Protein AF-A0A7C6WFV8-F1 (afdb_monomer_lite)

Sequence (344 aa):
NTKTKFILVLVLLFGLVFVGCAAMDSYPKENLIDIIDSLPNEITLADEMKILAARDQYDQLSEEEKARVHNIDKLIALEKQLNDLKAIDGVIMKIKALPENIVLAHKSLVVGAREAYNELSEEHKKLITNIDKLINAEKKISELEKIKKDQTAAKKVQNLIINLPAIDEVTLDDATNIENVRSEYNSLTAEQKEYVTNLKVLEEVEVKLASLKAAAKEAEDKDKAKQVENMIDSLPSKITLEDKESVMLTKSHYDNLTETQKKYVSNYDVLLNAIASIEMLEMAQAVIDLIDDLPEKVTLDAEDDIKEAREAYEELSEEIKKLVKNYNDLVKKEEELAKIKGQN

Radius of gyration: 57.95 Å; chains: 1; bounding box: 117×38×161 Å

Structure (mmCIF, N/CA/C/O backbone):
data_AF-A0A7C6WFV8-F1
#
_entry.id   AF-A0A7C6WFV8-F1
#
loop_
_atom_site.group_PDB
_atom_site.id
_atom_site.type_symbol
_atom_site.label_atom_id
_atom_site.label_alt_id
_atom_site.label_comp_id
_atom_site.label_asym_id
_atom_site.label_entity_id
_atom_site.label_seq_id
_atom_site.pdbx_PDB_ins_code
_atom_site.Cartn_x
_atom_site.Cartn_y
_atom_site.Cartn_z
_atom_site.occupancy
_atom_site.B_iso_or_equiv
_atom_site.auth_seq_id
_atom_site.auth_comp_id
_atom_site.auth_asym_id
_atom_site.auth_atom_id
_atom_site.pdbx_PDB_model_num
ATOM 1 N N . ASN A 1 1 ? 67.505 13.731 -28.235 1.00 34.41 1 ASN A N 1
ATOM 2 C CA . ASN A 1 1 ? 67.111 12.363 -28.632 1.00 34.41 1 ASN A CA 1
ATOM 3 C C . ASN A 1 1 ? 65.628 12.350 -28.957 1.00 34.41 1 ASN A C 1
ATOM 5 O O . ASN A 1 1 ? 64.821 12.003 -28.115 1.00 34.41 1 ASN A O 1
ATOM 9 N N . THR A 1 2 ? 65.212 13.026 -30.027 1.00 34.25 2 THR A N 1
ATOM 10 C CA . THR A 1 2 ? 65.116 12.480 -31.398 1.00 34.25 2 THR A CA 1
ATOM 11 C C . THR A 1 2 ? 64.187 11.269 -31.446 1.00 34.25 2 THR A C 1
ATOM 13 O O . THR A 1 2 ? 64.600 10.180 -31.060 1.00 34.25 2 THR A O 1
ATOM 16 N N . LYS A 1 3 ? 62.963 11.457 -31.954 1.00 29.95 3 LYS A N 1
ATOM 17 C CA . LYS A 1 3 ? 62.463 10.781 -33.167 1.00 29.95 3 LYS A CA 1
ATOM 18 C C . LYS A 1 3 ? 60.970 11.065 -33.383 1.00 29.95 3 LYS A C 1
ATOM 20 O O . LYS A 1 3 ? 60.099 10.565 -32.681 1.00 29.95 3 LYS A O 1
ATOM 25 N N . THR A 1 4 ? 60.743 11.896 -34.393 1.00 37.56 4 THR A N 1
ATOM 26 C CA . THR A 1 4 ? 59.627 11.941 -35.341 1.00 37.56 4 THR A CA 1
ATOM 27 C C . THR A 1 4 ? 58.806 10.647 -35.379 1.00 37.56 4 THR A C 1
ATOM 29 O O . THR A 1 4 ? 59.333 9.595 -35.743 1.00 37.56 4 THR A O 1
ATOM 32 N N . LYS A 1 5 ? 57.515 10.716 -35.034 1.00 32.31 5 LYS A N 1
ATOM 33 C CA . LYS A 1 5 ? 56.564 9.629 -35.296 1.00 32.31 5 LYS A CA 1
ATOM 34 C C . LYS A 1 5 ? 55.938 9.846 -36.671 1.00 32.31 5 LYS A C 1
ATOM 36 O O . LYS A 1 5 ? 55.124 10.742 -36.858 1.00 32.31 5 LYS A O 1
ATOM 41 N N . PHE A 1 6 ? 56.395 9.026 -37.611 1.00 30.08 6 PHE A N 1
ATOM 42 C CA . PHE A 1 6 ? 55.785 8.780 -38.911 1.00 30.08 6 PHE A CA 1
ATOM 43 C C . PHE A 1 6 ? 54.324 8.347 -38.738 1.00 30.08 6 PHE A C 1
ATOM 45 O O . PHE A 1 6 ? 54.020 7.478 -37.919 1.00 30.08 6 PHE A O 1
ATOM 52 N N . ILE A 1 7 ? 53.444 8.948 -39.534 1.00 31.34 7 ILE A N 1
ATOM 53 C CA . ILE A 1 7 ? 52.072 8.493 -39.751 1.00 31.34 7 ILE A CA 1
ATOM 54 C C . ILE A 1 7 ? 52.164 7.187 -40.546 1.00 31.34 7 ILE A C 1
ATOM 56 O O . ILE A 1 7 ? 52.624 7.169 -41.685 1.00 31.34 7 ILE A O 1
ATOM 60 N N . LEU A 1 8 ? 51.796 6.085 -39.896 1.00 27.00 8 LEU A N 1
ATOM 61 C CA . LEU A 1 8 ? 51.723 4.754 -40.482 1.00 27.00 8 LEU A CA 1
ATOM 62 C C . LEU A 1 8 ? 50.372 4.647 -41.206 1.00 27.00 8 LEU A C 1
ATOM 64 O O . LEU A 1 8 ? 49.336 4.500 -40.560 1.00 27.00 8 LEU A O 1
ATOM 68 N N . VAL A 1 9 ? 50.372 4.774 -42.533 1.00 31.70 9 VAL A N 1
ATOM 69 C CA . VAL A 1 9 ? 49.200 4.453 -43.357 1.00 31.70 9 VAL A CA 1
ATOM 70 C C . VAL A 1 9 ? 49.024 2.936 -43.338 1.00 31.70 9 VAL A C 1
ATOM 72 O O . VAL A 1 9 ? 49.926 2.177 -43.694 1.00 31.70 9 VAL A O 1
ATOM 75 N N . LEU A 1 10 ? 47.869 2.508 -42.839 1.00 28.42 10 LEU A N 1
ATOM 76 C CA . LEU A 1 10 ? 47.468 1.120 -42.675 1.00 28.42 10 LEU A CA 1
ATOM 77 C C . LEU A 1 10 ? 47.178 0.507 -44.055 1.00 28.42 10 LEU A C 1
ATOM 79 O O . LEU A 1 10 ? 46.125 0.738 -44.640 1.00 28.42 10 LEU A O 1
ATOM 83 N N . VAL A 1 11 ? 48.131 -0.271 -44.570 1.00 32.34 11 VAL A N 1
ATOM 84 C CA . VAL A 1 11 ? 47.957 -1.133 -45.746 1.00 32.34 11 VAL A CA 1
ATOM 85 C C . VAL A 1 11 ? 47.006 -2.271 -45.367 1.00 32.34 11 VAL A C 1
ATOM 87 O O . VAL A 1 11 ? 47.393 -3.215 -44.678 1.00 32.34 11 VAL A O 1
ATOM 90 N N . LEU A 1 12 ? 45.750 -2.180 -45.802 1.00 29.67 12 LEU A N 1
ATOM 91 C CA . LEU A 1 12 ? 44.803 -3.292 -45.762 1.00 29.67 12 LEU A CA 1
ATOM 92 C C . L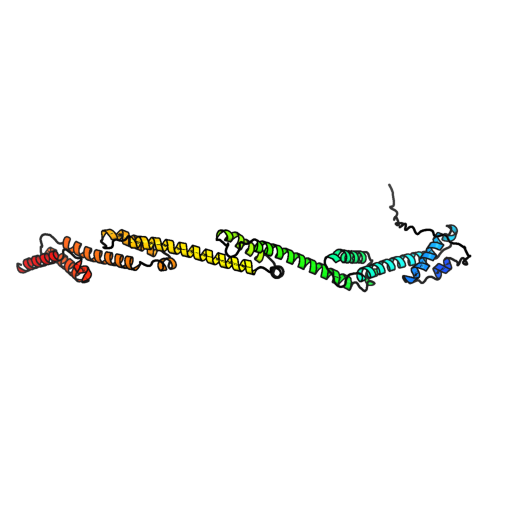EU A 1 12 ? 45.068 -4.204 -46.965 1.00 29.67 12 LEU A C 1
ATOM 94 O O . LEU A 1 12 ? 44.594 -3.972 -48.073 1.00 29.67 12 LEU A O 1
ATOM 98 N N . LEU A 1 13 ? 45.852 -5.253 -46.714 1.00 33.38 13 LEU A N 1
ATOM 99 C CA . LEU A 1 13 ? 45.950 -6.441 -47.557 1.00 33.38 13 LEU A CA 1
ATOM 100 C C . LEU A 1 13 ? 44.568 -7.106 -47.655 1.00 33.38 13 LEU A C 1
ATOM 102 O O . LEU A 1 13 ? 44.134 -7.773 -46.717 1.00 33.38 13 LEU A O 1
ATOM 106 N N . PHE A 1 14 ? 43.909 -6.979 -48.803 1.00 33.25 14 PHE A N 1
ATOM 107 C CA . PHE A 1 14 ? 42.884 -7.927 -49.229 1.00 33.25 14 PHE A CA 1
ATOM 108 C C . PHE A 1 14 ? 43.436 -8.723 -50.408 1.00 33.25 14 PHE A C 1
ATOM 110 O O . PHE A 1 14 ? 43.615 -8.208 -51.508 1.00 33.25 14 PHE A O 1
ATOM 117 N N . GLY A 1 15 ? 43.760 -9.989 -50.139 1.00 36.81 15 GLY A N 1
ATOM 118 C CA . GLY A 1 15 ? 44.157 -10.944 -51.160 1.00 36.81 15 GLY A CA 1
ATOM 119 C C . GLY A 1 15 ? 42.994 -11.195 -52.111 1.00 36.81 15 GLY A C 1
ATOM 120 O O . GLY A 1 15 ? 41.957 -11.718 -51.704 1.00 36.81 15 GLY A O 1
ATOM 121 N N . LEU A 1 16 ? 43.188 -10.841 -53.377 1.00 35.97 16 LEU A N 1
ATOM 122 C CA . LEU A 1 16 ? 42.334 -11.261 -54.475 1.00 35.97 16 LEU A CA 1
ATOM 123 C C . LEU A 1 16 ? 43.121 -12.232 -55.349 1.00 35.97 16 LEU A C 1
ATOM 125 O O . LEU A 1 16 ? 44.258 -11.994 -55.753 1.00 35.97 16 LEU A O 1
ATOM 129 N N . VAL A 1 17 ? 42.496 -13.388 -55.520 1.00 31.25 17 VAL A N 1
ATOM 130 C CA . VAL A 1 17 ? 42.989 -14.590 -56.173 1.00 31.25 17 VAL A CA 1
ATOM 131 C C . VAL A 1 17 ? 43.431 -14.274 -57.600 1.00 31.25 17 VAL A C 1
ATOM 133 O O . VAL A 1 17 ? 42.648 -13.802 -58.419 1.00 31.25 17 VAL A O 1
ATOM 136 N N . PHE A 1 18 ? 44.693 -14.589 -57.888 1.00 35.62 18 PHE A N 1
ATOM 137 C CA . PHE A 1 18 ? 45.247 -14.659 -59.233 1.00 35.62 18 PHE A CA 1
ATOM 138 C C . PHE A 1 18 ? 44.442 -15.675 -60.058 1.00 35.62 18 PHE A C 1
ATOM 140 O O . PHE A 1 18 ? 44.562 -16.883 -59.855 1.00 35.62 18 PHE A O 1
ATOM 147 N N . VAL A 1 19 ? 43.650 -15.195 -61.015 1.00 35.47 19 VAL A N 1
ATOM 148 C CA . VAL A 1 19 ? 43.247 -15.992 -62.177 1.00 35.47 19 VAL A CA 1
ATOM 149 C C . VAL A 1 19 ? 44.001 -15.423 -63.367 1.00 35.47 19 VAL A C 1
ATOM 151 O O . VAL A 1 19 ? 43.691 -14.348 -63.869 1.00 35.47 19 VAL A O 1
ATOM 154 N N . GLY A 1 20 ? 45.043 -16.141 -63.778 1.00 40.41 20 GLY A N 1
ATOM 155 C CA . GLY A 1 20 ? 45.750 -15.867 -65.017 1.00 40.41 20 GLY A CA 1
ATOM 156 C C . GLY A 1 20 ? 44.889 -16.236 -66.223 1.00 40.41 20 GLY A C 1
ATOM 157 O O . GLY A 1 20 ? 44.434 -17.371 -66.337 1.00 40.41 20 GLY A O 1
ATOM 158 N N . CYS A 1 21 ? 44.700 -15.277 -67.124 1.00 30.53 21 CYS A N 1
ATOM 159 C CA . CYS A 1 21 ? 44.337 -15.475 -68.527 1.00 30.53 21 CYS A CA 1
ATOM 160 C C . CYS A 1 21 ? 44.677 -14.151 -69.237 1.00 30.53 21 CYS A C 1
ATOM 162 O O . CYS A 1 21 ? 44.073 -13.131 -68.943 1.00 30.53 21 CYS A O 1
ATOM 164 N N . ALA A 1 22 ? 45.850 -14.056 -69.861 1.00 33.47 22 ALA A N 1
ATOM 165 C CA . ALA A 1 22 ? 46.069 -14.242 -71.298 1.00 33.47 22 ALA A CA 1
ATOM 166 C C . ALA A 1 22 ? 45.960 -12.922 -72.085 1.00 33.47 22 ALA A C 1
ATOM 168 O O . ALA A 1 22 ? 45.009 -12.171 -71.930 1.00 33.47 22 ALA A O 1
ATOM 169 N N . ALA A 1 23 ? 46.956 -12.707 -72.949 1.00 35.03 23 ALA A N 1
ATOM 170 C CA . ALA A 1 23 ? 47.044 -11.657 -73.964 1.00 35.03 23 ALA A CA 1
ATOM 171 C C . ALA A 1 23 ? 47.045 -10.208 -73.445 1.00 35.03 23 ALA A C 1
ATOM 173 O O . ALA A 1 23 ? 46.052 -9.491 -73.409 1.00 35.03 23 ALA A O 1
ATOM 174 N N . MET A 1 24 ? 48.263 -9.785 -73.122 1.00 38.94 24 MET A N 1
ATOM 175 C CA . MET A 1 24 ? 48.741 -8.411 -73.132 1.00 38.94 24 MET A CA 1
ATOM 176 C C . MET A 1 24 ? 48.656 -7.863 -74.568 1.00 38.94 24 MET A C 1
ATOM 178 O O . MET A 1 24 ? 49.654 -7.831 -75.281 1.00 38.94 24 MET A O 1
ATOM 182 N N . ASP A 1 25 ? 47.452 -7.493 -75.003 1.00 35.22 25 ASP A N 1
ATOM 183 C CA . ASP A 1 25 ? 47.267 -6.624 -76.163 1.00 35.22 25 ASP A CA 1
ATOM 184 C C . ASP A 1 25 ? 47.526 -5.180 -75.727 1.00 35.22 25 ASP A C 1
ATOM 186 O O . ASP A 1 25 ? 47.001 -4.692 -74.722 1.00 35.22 25 ASP A O 1
ATOM 190 N N . SER A 1 26 ? 48.415 -4.517 -76.464 1.00 38.50 26 SER A N 1
ATOM 191 C CA . SER A 1 26 ? 48.860 -3.156 -76.211 1.00 38.50 26 SER A CA 1
ATOM 192 C C . SER A 1 26 ? 47.693 -2.179 -76.331 1.00 38.50 26 SER A C 1
ATOM 194 O O . SER A 1 26 ? 47.370 -1.705 -77.423 1.00 38.50 26 SER A O 1
ATOM 196 N N . TYR A 1 27 ? 47.101 -1.818 -75.197 1.00 39.69 27 TYR A N 1
ATOM 197 C CA . TYR A 1 27 ? 46.449 -0.522 -75.084 1.00 39.69 27 TYR A CA 1
ATOM 198 C C . TYR A 1 27 ? 47.497 0.543 -75.442 1.00 39.69 27 TYR A C 1
ATOM 200 O O . TYR A 1 27 ? 48.651 0.418 -75.006 1.00 39.69 27 TYR A O 1
ATOM 208 N N . PRO A 1 28 ? 47.169 1.565 -76.256 1.00 40.97 28 PRO A N 1
ATOM 209 C CA . PRO A 1 28 ? 48.058 2.710 -76.372 1.00 40.97 28 PRO A CA 1
ATOM 210 C C . PRO A 1 28 ? 48.338 3.178 -74.941 1.00 40.97 28 PRO A C 1
ATOM 212 O O . PRO A 1 28 ? 47.402 3.313 -74.156 1.00 40.97 28 PRO A O 1
ATOM 215 N N . LYS A 1 29 ? 49.616 3.346 -74.568 1.00 48.53 29 LYS A N 1
ATOM 216 C CA . LYS A 1 29 ? 49.975 4.043 -73.328 1.00 48.53 29 LYS A CA 1
ATOM 217 C C . LYS A 1 29 ? 49.472 5.477 -73.486 1.00 48.53 29 LYS A C 1
ATOM 219 O O . LYS A 1 29 ? 50.238 6.353 -73.882 1.00 48.53 29 LYS A O 1
ATOM 224 N N . GLU A 1 30 ? 48.182 5.702 -73.259 1.00 58.81 30 GLU A N 1
ATOM 225 C CA . GLU A 1 30 ? 47.666 7.032 -73.005 1.00 58.81 30 GLU A CA 1
ATOM 226 C C . GLU A 1 30 ? 48.520 7.598 -71.879 1.00 58.81 30 GLU A C 1
ATOM 228 O O . GLU A 1 30 ? 48.822 6.924 -70.883 1.00 58.81 30 GLU A O 1
ATOM 233 N N . ASN A 1 31 ? 49.039 8.795 -72.119 1.00 82.31 31 ASN A N 1
ATOM 234 C CA . ASN A 1 31 ? 49.917 9.448 -71.177 1.00 82.31 31 ASN A CA 1
ATOM 235 C C . ASN A 1 31 ? 49.132 9.614 -69.872 1.00 82.31 31 ASN A C 1
ATOM 237 O O . ASN A 1 31 ? 48.052 10.197 -69.878 1.00 82.31 31 ASN A O 1
ATOM 241 N N . LEU A 1 32 ? 49.652 9.088 -68.760 1.00 90.69 32 LEU A N 1
ATOM 242 C CA . LEU A 1 32 ? 48.985 9.163 -67.457 1.00 90.69 32 LEU A CA 1
ATOM 243 C C . LEU A 1 32 ? 48.602 10.605 -67.091 1.00 90.69 32 LEU A C 1
ATOM 245 O O . LEU A 1 32 ? 47.584 10.826 -66.443 1.00 90.69 32 LEU A O 1
ATOM 249 N N . ILE A 1 33 ? 49.393 11.581 -67.542 1.00 91.81 33 ILE A N 1
ATOM 250 C CA . ILE A 1 33 ? 49.084 13.004 -67.399 1.00 91.81 33 ILE A CA 1
ATOM 251 C C . ILE A 1 33 ? 47.731 13.324 -68.047 1.00 91.81 33 ILE A C 1
ATOM 253 O O . ILE A 1 33 ? 46.883 13.903 -67.377 1.00 91.81 33 ILE A O 1
ATOM 257 N N . ASP A 1 34 ? 47.494 12.878 -69.284 1.00 91.44 34 ASP A N 1
ATOM 258 C CA . ASP A 1 34 ? 46.244 13.105 -70.019 1.00 91.44 34 ASP A CA 1
ATOM 259 C C . ASP A 1 34 ? 45.064 12.390 -69.341 1.00 91.44 34 ASP A C 1
ATOM 261 O O . ASP A 1 34 ? 43.968 12.943 -69.245 1.00 91.44 34 ASP A O 1
ATOM 265 N N . ILE A 1 35 ? 45.294 11.185 -68.803 1.00 92.94 35 ILE A N 1
ATOM 266 C CA . ILE A 1 35 ? 44.289 10.441 -68.028 1.00 92.94 35 ILE A CA 1
ATOM 267 C C . ILE A 1 35 ? 43.889 11.243 -66.786 1.00 92.94 35 ILE A C 1
ATOM 269 O O . ILE A 1 35 ? 42.701 11.499 -66.587 1.00 92.94 35 ILE A O 1
ATOM 273 N N . ILE A 1 36 ? 44.858 11.690 -65.979 1.00 95.19 36 ILE A N 1
ATOM 274 C CA . ILE A 1 36 ? 44.603 12.500 -64.778 1.00 95.19 36 ILE A CA 1
ATOM 275 C C . ILE A 1 36 ? 43.937 13.834 -65.155 1.00 95.19 36 ILE A C 1
ATOM 277 O O . ILE A 1 36 ? 43.001 14.272 -64.480 1.00 95.19 36 ILE A O 1
ATOM 281 N N . ASP A 1 37 ? 44.353 14.470 -66.250 1.00 94.56 37 ASP A N 1
ATOM 282 C CA . ASP A 1 37 ? 43.763 15.722 -66.732 1.00 94.56 37 ASP A CA 1
ATOM 283 C C . ASP A 1 37 ? 42.311 15.540 -67.182 1.00 94.56 37 ASP A C 1
ATOM 285 O O . ASP A 1 37 ? 41.480 16.408 -66.904 1.00 94.56 37 ASP A O 1
ATOM 289 N N . SER A 1 38 ? 41.978 14.390 -67.771 1.00 94.56 38 SER A N 1
ATOM 290 C CA . SER A 1 38 ? 40.619 14.057 -68.209 1.00 94.56 38 SER A CA 1
ATOM 291 C C . SER A 1 38 ? 39.638 13.761 -67.066 1.00 94.56 38 SER A C 1
ATOM 293 O O . SER A 1 38 ? 38.424 13.837 -67.272 1.00 94.56 38 SER A O 1
ATOM 295 N N . LEU A 1 39 ? 40.130 13.441 -65.859 1.00 95.38 39 LEU A N 1
ATOM 296 C CA . LEU A 1 39 ? 39.266 13.199 -64.701 1.00 95.38 39 LEU A CA 1
ATOM 297 C C . LEU A 1 39 ? 38.511 14.481 -64.306 1.00 95.38 39 LEU A C 1
ATOM 299 O O . LEU A 1 39 ? 39.103 15.568 -64.304 1.00 95.38 39 LEU A O 1
ATOM 303 N N . PRO A 1 40 ? 37.223 14.388 -63.937 1.00 94.81 40 PRO A N 1
ATOM 304 C CA . PRO A 1 40 ? 36.471 15.550 -63.486 1.00 94.81 40 PRO A CA 1
ATOM 305 C C . PRO A 1 40 ? 37.021 16.066 -62.147 1.00 94.81 40 PRO A C 1
ATOM 307 O O . PRO A 1 40 ? 37.560 15.304 -61.350 1.00 94.81 40 PRO A O 1
ATOM 310 N N . ASN A 1 41 ? 36.879 17.369 -61.895 1.00 92.62 41 ASN A N 1
ATOM 311 C CA . ASN A 1 41 ? 37.300 17.983 -60.625 1.00 92.62 41 ASN A CA 1
ATOM 312 C C . ASN A 1 41 ? 36.334 17.679 -59.466 1.00 92.62 41 ASN A C 1
ATOM 314 O O . ASN A 1 41 ? 36.729 17.736 -58.304 1.00 92.62 41 ASN A O 1
ATOM 318 N N . GLU A 1 42 ? 35.074 17.384 -59.792 1.00 93.31 42 GLU A N 1
ATOM 319 C CA . GLU A 1 42 ? 34.053 16.897 -58.868 1.00 93.31 42 GLU A CA 1
ATOM 320 C C . GLU A 1 42 ? 33.667 15.489 -59.310 1.00 93.31 42 GLU A C 1
ATOM 322 O O . GLU A 1 42 ? 33.202 15.288 -60.434 1.00 93.31 42 GLU A O 1
ATOM 327 N N . ILE A 1 43 ? 33.905 14.513 -58.443 1.00 95.69 43 ILE A N 1
ATOM 328 C CA . ILE A 1 43 ? 33.700 13.096 -58.747 1.00 95.69 43 ILE A CA 1
ATOM 329 C C . ILE A 1 43 ? 32.446 12.555 -58.071 1.00 95.69 43 ILE A C 1
ATOM 331 O O . ILE A 1 43 ? 31.937 13.101 -57.091 1.00 95.69 43 ILE A O 1
ATOM 335 N N . THR A 1 44 ? 31.982 11.418 -58.572 1.00 95.81 44 THR A N 1
ATOM 336 C CA . THR A 1 44 ? 30.972 10.583 -57.923 1.00 95.81 44 THR A CA 1
ATOM 337 C C . THR A 1 44 ? 31.555 9.207 -57.608 1.00 95.81 44 THR A C 1
ATOM 339 O O . THR A 1 44 ? 32.637 8.854 -58.076 1.00 95.81 44 THR A O 1
ATOM 342 N N . LEU A 1 45 ? 30.819 8.369 -56.871 1.00 94.38 45 LEU A N 1
ATOM 343 C CA . LEU A 1 45 ? 31.222 6.971 -56.665 1.00 94.38 45 LEU A CA 1
ATOM 344 C C . LEU A 1 45 ? 31.352 6.183 -57.985 1.00 94.38 45 LEU A C 1
ATOM 346 O O . LEU A 1 45 ? 32.084 5.200 -58.034 1.00 94.38 45 LEU A O 1
ATOM 350 N N . ALA A 1 46 ? 30.705 6.617 -59.075 1.00 95.94 46 ALA A N 1
ATOM 351 C CA . ALA A 1 46 ? 30.844 5.973 -60.383 1.00 95.94 46 ALA A CA 1
ATOM 352 C C . ALA A 1 46 ? 32.239 6.167 -61.011 1.00 95.94 46 ALA A C 1
ATOM 354 O O . ALA A 1 46 ? 32.639 5.385 -61.874 1.00 95.94 46 ALA A O 1
ATOM 355 N N . ASP A 1 47 ? 32.989 7.182 -60.572 1.00 96.94 47 ASP A N 1
ATOM 356 C CA . ASP A 1 47 ? 34.339 7.474 -61.062 1.00 96.94 47 ASP A CA 1
ATOM 357 C C . ASP A 1 47 ? 35.423 6.656 -60.339 1.00 96.94 47 ASP A C 1
ATOM 359 O O . ASP A 1 47 ? 36.587 6.695 -60.741 1.00 96.94 47 ASP A O 1
ATOM 363 N N . GLU A 1 48 ? 35.046 5.860 -59.328 1.00 95.88 48 GLU A N 1
ATOM 364 C CA . GLU A 1 48 ? 35.948 5.028 -58.521 1.00 95.88 48 GLU A CA 1
ATOM 365 C C . GLU A 1 48 ? 36.920 4.215 -59.379 1.00 95.88 48 GLU A C 1
ATOM 367 O O . GLU A 1 48 ? 38.131 4.290 -59.180 1.00 95.88 48 GLU A O 1
ATOM 372 N N . MET A 1 49 ? 36.406 3.475 -60.366 1.00 94.75 49 MET A N 1
ATOM 373 C CA . MET A 1 49 ? 37.245 2.610 -61.199 1.00 94.75 49 MET A CA 1
ATOM 374 C C . MET A 1 49 ? 38.282 3.400 -62.002 1.00 94.75 49 MET A C 1
ATOM 376 O O . MET A 1 49 ? 39.396 2.920 -62.184 1.00 94.75 49 MET A O 1
ATOM 380 N N . LYS A 1 50 ? 37.945 4.608 -62.472 1.00 95.44 50 LYS A N 1
ATOM 381 C CA . LYS A 1 50 ? 38.869 5.440 -63.261 1.00 95.44 50 LYS A CA 1
ATOM 382 C C . LYS A 1 50 ? 39.987 6.006 -62.390 1.00 95.44 50 LYS A C 1
ATOM 384 O O . LYS A 1 50 ? 41.135 6.038 -62.816 1.00 95.44 50 LYS A O 1
ATOM 389 N N . ILE A 1 51 ? 39.651 6.425 -61.171 1.00 96.56 51 ILE A N 1
ATOM 390 C CA . ILE A 1 51 ? 40.614 6.951 -60.195 1.00 96.56 51 ILE A CA 1
ATOM 391 C C . ILE A 1 51 ? 41.573 5.841 -59.754 1.00 96.56 51 ILE A C 1
ATOM 393 O O . ILE A 1 51 ? 42.785 6.042 -59.777 1.00 96.56 51 ILE A O 1
ATOM 397 N N . LEU A 1 52 ? 41.044 4.656 -59.425 1.00 94.62 52 LEU A N 1
ATOM 398 C CA . LEU A 1 52 ? 41.864 3.498 -59.058 1.00 94.62 52 LEU A CA 1
ATOM 399 C C . LEU A 1 52 ? 42.763 3.052 -60.216 1.00 94.62 52 LEU A C 1
ATOM 401 O O . LEU A 1 52 ? 43.950 2.843 -60.004 1.00 94.62 52 LEU A O 1
ATOM 405 N N . ALA A 1 53 ? 42.246 3.004 -61.447 1.00 93.81 53 ALA A N 1
ATOM 406 C CA . ALA A 1 53 ? 43.057 2.675 -62.618 1.00 93.81 53 ALA A CA 1
ATOM 407 C C . ALA A 1 53 ? 44.196 3.688 -62.852 1.00 93.81 53 ALA A C 1
ATOM 409 O O . ALA A 1 53 ? 45.318 3.290 -63.163 1.00 93.81 53 ALA A O 1
ATOM 410 N N . ALA A 1 54 ? 43.939 4.990 -62.667 1.00 94.94 54 ALA A N 1
ATOM 411 C CA . ALA A 1 54 ? 44.974 6.021 -62.764 1.00 94.94 54 ALA A CA 1
ATOM 412 C C . ALA A 1 54 ? 46.041 5.876 -61.663 1.00 94.94 54 ALA A C 1
ATOM 414 O O . ALA A 1 54 ? 47.232 6.034 -61.942 1.00 94.94 54 ALA A O 1
ATOM 415 N N . ARG A 1 55 ? 45.640 5.529 -60.431 1.00 97.06 55 ARG A N 1
ATOM 416 C CA . ARG A 1 55 ? 46.573 5.215 -59.337 1.00 97.06 55 ARG A CA 1
ATOM 417 C C . ARG A 1 55 ? 47.410 3.981 -59.646 1.00 97.06 55 ARG A C 1
ATOM 419 O O . ARG A 1 55 ? 48.630 4.055 -59.551 1.00 97.06 55 ARG A O 1
ATOM 426 N N . ASP A 1 56 ? 46.785 2.895 -60.085 1.00 95.06 56 ASP A N 1
ATOM 427 C CA . ASP A 1 56 ? 47.482 1.659 -60.443 1.00 95.06 56 ASP A CA 1
ATOM 428 C C . ASP A 1 56 ? 48.507 1.907 -61.559 1.00 95.06 56 ASP A C 1
ATOM 430 O O . ASP A 1 56 ? 49.631 1.405 -61.502 1.00 95.06 56 ASP A O 1
ATOM 434 N N . GLN A 1 57 ? 48.156 2.726 -62.557 1.00 93.94 57 GLN A N 1
ATOM 435 C CA . GLN A 1 57 ? 49.080 3.118 -63.618 1.00 93.94 57 GLN A CA 1
ATOM 436 C C . GLN A 1 57 ? 50.222 4.000 -63.095 1.00 93.94 57 GLN A C 1
ATOM 438 O O . GLN A 1 57 ? 51.362 3.798 -63.511 1.00 93.94 57 GLN A O 1
ATOM 443 N N . TYR A 1 58 ? 49.957 4.942 -62.183 1.00 93.94 58 TYR A N 1
ATOM 444 C CA . TYR A 1 58 ? 50.998 5.740 -61.522 1.00 93.94 58 TYR A CA 1
ATOM 445 C C . TYR A 1 58 ? 51.968 4.867 -60.719 1.00 93.94 58 TYR A C 1
ATOM 447 O O . TYR A 1 58 ? 53.183 5.055 -60.786 1.00 93.94 58 TYR A O 1
ATOM 455 N N . ASP A 1 59 ? 51.448 3.893 -59.974 1.00 94.06 59 ASP A N 1
ATOM 456 C CA . ASP A 1 59 ? 52.242 3.030 -59.099 1.00 94.06 59 ASP A CA 1
ATOM 457 C C . ASP A 1 59 ? 53.154 2.081 -59.892 1.00 94.06 59 ASP A C 1
ATOM 459 O O . ASP A 1 59 ? 54.230 1.718 -59.409 1.00 94.06 59 ASP A O 1
ATOM 463 N N . GLN A 1 60 ? 52.775 1.754 -61.133 1.00 93.38 60 GLN A N 1
ATOM 464 C CA . GLN A 1 60 ? 53.576 0.978 -62.086 1.00 93.38 60 GLN A CA 1
ATOM 465 C C . GLN A 1 60 ? 54.708 1.776 -62.761 1.00 93.38 60 GLN A C 1
ATOM 467 O O . GLN A 1 60 ? 55.560 1.170 -63.417 1.00 93.38 60 GLN A O 1
ATOM 472 N N . LEU A 1 61 ? 54.741 3.107 -62.630 1.00 91.00 61 LEU A N 1
ATOM 473 C CA . LEU A 1 61 ? 55.801 3.940 -63.206 1.00 91.00 61 LEU A CA 1
ATOM 474 C C . LEU A 1 61 ? 57.118 3.817 -62.429 1.00 91.00 61 LEU A C 1
ATOM 476 O O . LEU A 1 61 ? 57.137 3.661 -61.205 1.00 91.00 61 LEU A O 1
ATOM 480 N N . SER A 1 62 ? 58.236 3.971 -63.140 1.00 91.62 62 SER A N 1
ATOM 481 C CA . SER A 1 62 ? 59.544 4.188 -62.511 1.00 91.62 62 SER A CA 1
ATOM 482 C C . SER A 1 62 ? 59.608 5.545 -61.798 1.00 91.62 62 SER A C 1
ATOM 484 O O . SER A 1 62 ? 58.828 6.453 -62.081 1.00 91.62 62 SER A O 1
ATOM 486 N N . GLU A 1 63 ? 60.571 5.727 -60.894 1.00 90.38 63 GLU A N 1
ATOM 487 C CA . GLU A 1 63 ? 60.719 6.986 -60.145 1.00 90.38 63 GLU A CA 1
ATOM 488 C C . GLU A 1 63 ? 61.002 8.194 -61.057 1.00 90.38 63 GLU A C 1
ATOM 490 O O . GLU A 1 63 ? 60.498 9.291 -60.818 1.00 90.38 63 GLU A O 1
ATOM 495 N N . GLU A 1 64 ? 61.747 7.987 -62.147 1.00 88.44 64 GLU A N 1
ATOM 496 C CA . GLU A 1 64 ? 61.999 9.017 -63.161 1.00 88.44 64 GLU A CA 1
ATOM 497 C C . GLU A 1 64 ? 60.720 9.398 -63.918 1.00 88.44 64 GLU A C 1
ATOM 499 O O . GLU A 1 64 ? 60.501 10.569 -64.229 1.00 88.44 64 GLU A O 1
ATOM 504 N N . GLU A 1 65 ? 59.851 8.426 -64.202 1.00 88.62 65 GLU A N 1
ATOM 505 C CA . GLU A 1 65 ? 58.568 8.659 -64.865 1.00 88.62 65 GLU A CA 1
ATOM 506 C C . GLU A 1 65 ? 57.560 9.329 -63.926 1.00 88.62 65 GLU A C 1
ATOM 508 O O . GLU A 1 65 ? 56.909 10.288 -64.339 1.00 88.62 65 GLU A O 1
ATOM 513 N N . LYS A 1 66 ? 57.482 8.909 -62.656 1.00 90.69 66 LYS A N 1
ATOM 514 C CA . LYS A 1 66 ? 56.653 9.563 -61.628 1.00 90.69 66 LYS A CA 1
ATOM 515 C C . LYS A 1 66 ? 57.021 11.033 -61.459 1.00 90.69 66 LYS A C 1
ATOM 517 O O . LYS A 1 66 ? 56.130 11.875 -61.410 1.00 90.69 66 LYS A O 1
ATOM 522 N N . ALA A 1 67 ? 58.316 11.362 -61.468 1.00 89.81 67 ALA A N 1
ATOM 523 C CA . ALA A 1 67 ? 58.792 12.744 -61.387 1.00 89.81 67 ALA A CA 1
ATOM 524 C C . ALA A 1 67 ? 58.324 13.631 -62.560 1.00 89.81 67 ALA A C 1
ATOM 526 O O . ALA A 1 67 ? 58.329 14.857 -62.445 1.00 89.81 67 ALA A O 1
ATOM 527 N N . ARG A 1 68 ? 57.906 13.037 -63.689 1.00 89.88 68 ARG A N 1
ATOM 528 C CA . ARG A 1 68 ? 57.357 13.762 -64.849 1.00 89.88 68 ARG A CA 1
ATOM 529 C C . ARG A 1 68 ? 55.839 13.975 -64.767 1.00 89.88 68 ARG A C 1
ATOM 531 O O . ARG A 1 68 ? 55.317 14.798 -65.521 1.00 89.88 68 ARG A O 1
ATOM 538 N N . VAL A 1 69 ? 55.134 13.287 -63.864 1.00 92.69 69 VAL A N 1
ATOM 539 C CA . VAL A 1 69 ? 53.682 13.421 -63.646 1.00 92.69 69 VAL A CA 1
ATOM 540 C C . VAL A 1 69 ? 53.405 14.637 -62.760 1.00 92.69 69 VAL A C 1
ATOM 542 O O . VAL A 1 69 ? 53.252 14.548 -61.545 1.00 92.69 69 VAL A O 1
ATOM 545 N N . HIS A 1 70 ? 53.361 15.811 -63.377 1.00 92.44 70 HIS A N 1
ATOM 546 C CA . HIS A 1 70 ? 53.243 17.090 -62.673 1.00 92.44 70 HIS A CA 1
ATOM 547 C C . HIS A 1 70 ? 51.848 17.364 -62.078 1.00 92.44 70 HIS A C 1
ATOM 549 O O . HIS A 1 70 ? 51.703 18.275 -61.269 1.00 92.44 70 HIS A O 1
ATOM 555 N N . ASN A 1 71 ? 50.826 16.598 -62.462 1.00 95.00 71 ASN A N 1
ATOM 556 C CA . ASN A 1 71 ? 49.435 16.754 -62.030 1.00 95.00 71 ASN A CA 1
ATOM 557 C C . ASN A 1 71 ? 48.990 15.706 -60.985 1.00 95.00 71 ASN A C 1
ATOM 559 O O . ASN A 1 71 ? 47.796 15.561 -60.727 1.00 95.00 71 ASN A O 1
ATOM 563 N N . ILE A 1 72 ? 49.928 15.000 -60.341 1.00 95.44 72 ILE A N 1
ATOM 564 C CA . ILE A 1 72 ? 49.639 13.970 -59.324 1.00 95.44 72 ILE A CA 1
ATOM 565 C C . ILE A 1 72 ? 48.809 14.485 -58.135 1.00 95.44 72 ILE A C 1
ATOM 567 O O . ILE A 1 72 ? 47.985 13.748 -57.594 1.00 95.44 72 ILE A O 1
ATOM 571 N N . ASP A 1 73 ? 48.957 15.760 -57.765 1.00 96.50 73 ASP A N 1
ATOM 572 C CA . ASP A 1 73 ? 48.185 16.381 -56.681 1.00 96.50 73 ASP A CA 1
ATOM 573 C C . ASP A 1 73 ? 46.677 16.365 -56.961 1.00 96.50 73 ASP A C 1
ATOM 575 O O . ASP A 1 73 ? 45.876 16.210 -56.036 1.00 96.50 73 ASP A O 1
ATOM 579 N N . LYS A 1 74 ? 46.280 16.455 -58.240 1.00 96.75 74 LYS A N 1
ATOM 580 C CA . LYS A 1 74 ? 44.880 16.304 -58.647 1.00 96.75 74 LYS A CA 1
ATOM 581 C C . LYS A 1 74 ? 44.381 14.904 -58.300 1.00 96.75 74 LYS A C 1
ATOM 583 O O . LYS A 1 74 ? 43.346 14.781 -57.658 1.00 96.75 74 LYS A O 1
ATOM 588 N N . LEU A 1 75 ? 45.129 13.858 -58.658 1.00 96.19 75 LEU A N 1
ATOM 589 C CA . LEU A 1 75 ? 44.749 12.474 -58.360 1.00 96.19 75 LEU A CA 1
ATOM 590 C C . LEU A 1 75 ? 44.650 12.224 -56.845 1.00 96.19 75 LEU A C 1
ATOM 592 O O . LEU A 1 75 ? 43.665 11.651 -56.395 1.00 96.19 75 LEU A O 1
ATOM 596 N N . ILE A 1 76 ? 45.602 12.729 -56.052 1.00 96.88 76 ILE A N 1
ATOM 597 C CA . ILE A 1 76 ? 45.565 12.627 -54.580 1.00 96.88 76 ILE A CA 1
ATOM 598 C C . ILE A 1 76 ? 44.320 13.322 -54.004 1.00 96.88 76 ILE A C 1
ATOM 600 O O . ILE A 1 76 ? 43.659 12.790 -53.108 1.00 96.88 76 ILE A O 1
ATOM 604 N N . ALA A 1 77 ? 43.972 14.508 -54.512 1.00 97.44 77 ALA A N 1
ATOM 605 C CA . ALA A 1 77 ? 42.772 15.222 -54.084 1.00 97.44 77 ALA A CA 1
ATOM 606 C C . ALA A 1 77 ? 41.489 14.447 -54.430 1.00 97.44 77 ALA A C 1
ATOM 608 O O . ALA A 1 77 ? 40.598 14.337 -53.584 1.00 97.44 77 ALA A O 1
ATOM 609 N N . LEU A 1 78 ? 41.418 13.865 -55.631 1.00 97.69 78 LEU A N 1
ATOM 610 C CA . LEU A 1 78 ? 40.291 13.034 -56.062 1.00 97.69 78 LEU A CA 1
ATOM 611 C C . LEU A 1 78 ? 40.171 11.750 -55.230 1.00 97.69 78 LEU A C 1
ATOM 613 O O . LEU A 1 78 ? 39.071 11.367 -54.851 1.00 97.69 78 LEU A O 1
ATOM 617 N N . GLU A 1 79 ? 41.277 11.108 -54.863 1.00 96.94 79 GLU A N 1
ATOM 618 C CA . GLU A 1 79 ? 41.262 9.937 -53.974 1.00 96.94 79 GLU A CA 1
ATOM 619 C C . GLU A 1 79 ? 40.747 10.271 -52.579 1.00 96.94 79 GLU A C 1
ATOM 621 O O . GLU A 1 79 ? 39.980 9.504 -51.990 1.00 96.94 79 GLU A O 1
ATOM 626 N N . LYS A 1 80 ? 41.135 11.434 -52.048 1.00 96.19 80 LYS A N 1
ATOM 627 C CA . LYS A 1 80 ? 40.587 11.922 -50.785 1.00 96.19 80 LYS A CA 1
ATOM 628 C C . LYS A 1 80 ? 39.076 12.137 -50.902 1.00 96.19 80 LYS A C 1
ATOM 630 O O . LYS A 1 80 ? 38.340 11.631 -50.060 1.00 96.19 80 LYS A O 1
ATOM 635 N N . GLN A 1 81 ? 38.620 12.830 -51.948 1.00 96.25 81 GLN A N 1
ATOM 636 C CA . GLN A 1 81 ? 37.189 13.024 -52.206 1.00 96.25 81 GLN A CA 1
ATOM 637 C C . GLN A 1 81 ? 36.448 11.688 -52.336 1.00 96.25 81 GLN A C 1
ATOM 639 O O . GLN A 1 81 ? 35.358 11.537 -51.794 1.00 96.25 81 GLN A O 1
ATOM 644 N N . LEU A 1 82 ? 37.043 10.695 -52.999 1.00 96.69 82 LEU A N 1
ATOM 645 C CA . LEU A 1 82 ? 36.439 9.378 -53.179 1.00 96.69 82 LEU A CA 1
ATOM 646 C C . LEU A 1 82 ? 36.271 8.659 -51.836 1.00 96.69 82 LEU A C 1
ATOM 648 O O . LEU A 1 82 ? 35.217 8.083 -51.571 1.00 96.69 82 LEU A O 1
ATOM 652 N N . ASN A 1 83 ? 37.286 8.713 -50.973 1.00 95.62 83 ASN A N 1
ATOM 653 C CA . ASN A 1 83 ? 37.205 8.157 -49.623 1.00 95.62 83 ASN A CA 1
ATOM 654 C C . ASN A 1 83 ? 36.144 8.870 -48.775 1.00 95.62 83 ASN A C 1
ATOM 656 O O . ASN A 1 83 ? 35.381 8.207 -48.071 1.00 95.62 83 ASN A O 1
ATOM 660 N N . ASP A 1 84 ? 36.051 10.197 -48.884 1.00 95.88 84 ASP A N 1
ATOM 661 C CA . ASP A 1 84 ? 35.026 10.994 -48.210 1.00 95.88 84 ASP A CA 1
ATOM 662 C C . ASP A 1 84 ? 33.610 10.596 -48.688 1.00 95.88 84 ASP A C 1
ATOM 664 O O . ASP A 1 84 ? 32.727 10.341 -47.865 1.00 95.88 84 ASP A O 1
ATOM 668 N N . LEU A 1 85 ? 33.406 10.428 -50.004 1.00 96.38 85 LEU A N 1
ATOM 669 C CA . LEU A 1 85 ? 32.147 9.945 -50.592 1.00 96.38 85 LEU A CA 1
ATOM 670 C C . LEU A 1 85 ? 31.782 8.533 -50.117 1.00 96.38 85 LEU A C 1
ATOM 672 O O . LEU A 1 85 ? 30.624 8.282 -49.782 1.00 96.38 85 LEU A O 1
ATOM 676 N N . LYS A 1 86 ? 32.755 7.618 -50.046 1.00 95.94 86 LYS A N 1
ATOM 677 C CA . LYS A 1 86 ? 32.544 6.255 -49.532 1.00 95.94 86 LYS A CA 1
ATOM 678 C C . LYS A 1 86 ? 32.154 6.251 -48.057 1.00 95.94 86 LYS A C 1
ATOM 680 O O . LYS A 1 86 ? 31.282 5.480 -47.660 1.00 95.94 86 LYS A O 1
ATOM 685 N N . ALA A 1 87 ? 32.770 7.107 -47.241 1.00 96.56 87 ALA A N 1
ATOM 686 C CA . ALA A 1 87 ? 32.417 7.237 -45.830 1.00 96.56 87 ALA A CA 1
ATOM 687 C C . ALA A 1 87 ? 30.976 7.749 -45.659 1.00 96.56 87 ALA A C 1
ATOM 689 O O . ALA A 1 87 ? 30.206 7.184 -44.880 1.00 96.56 87 ALA A O 1
ATOM 690 N N . ILE A 1 88 ? 30.591 8.770 -46.433 1.00 97.56 88 ILE A N 1
ATOM 691 C CA . ILE A 1 88 ? 29.226 9.313 -46.464 1.00 97.56 88 ILE A CA 1
ATOM 692 C C . ILE A 1 88 ? 28.215 8.233 -46.871 1.00 97.56 88 ILE A C 1
ATOM 694 O O . ILE A 1 88 ? 27.237 8.011 -46.154 1.00 97.56 88 ILE A O 1
ATOM 698 N N . ASP A 1 89 ? 28.457 7.535 -47.983 1.00 97.25 89 ASP A N 1
ATOM 699 C CA . ASP A 1 89 ? 27.560 6.486 -48.481 1.00 97.25 89 ASP A CA 1
ATOM 700 C C . ASP A 1 89 ? 27.432 5.327 -47.484 1.00 97.25 89 ASP A C 1
ATOM 702 O O . ASP A 1 89 ? 26.323 4.891 -47.168 1.00 97.25 89 ASP A O 1
ATOM 706 N N . GLY A 1 90 ? 28.543 4.917 -46.865 1.00 97.00 90 GLY A N 1
ATOM 707 C CA . GLY A 1 90 ? 28.546 3.912 -45.805 1.00 97.00 90 GLY A CA 1
ATOM 708 C C . GLY A 1 90 ? 27.644 4.284 -44.621 1.00 97.00 90 GLY A C 1
ATOM 709 O O . GLY A 1 90 ? 26.895 3.436 -44.121 1.00 97.00 90 GLY A O 1
ATOM 710 N N . VAL A 1 91 ? 27.654 5.550 -44.190 1.00 98.56 91 VAL A N 1
ATOM 711 C CA . VAL A 1 91 ? 26.747 6.051 -43.140 1.00 98.56 91 VAL A CA 1
ATOM 712 C C . VAL A 1 91 ? 25.295 6.063 -43.623 1.00 98.56 91 VAL A C 1
ATOM 714 O O . VAL A 1 91 ? 24.418 5.560 -42.915 1.00 98.56 91 VAL A O 1
ATOM 717 N N . ILE A 1 92 ? 25.027 6.555 -44.837 1.00 98.25 92 ILE A N 1
ATOM 718 C CA . ILE A 1 92 ? 23.679 6.566 -45.430 1.00 98.25 92 ILE A CA 1
ATOM 719 C C . ILE A 1 92 ? 23.102 5.146 -45.482 1.00 98.25 92 ILE A C 1
ATOM 721 O O . ILE A 1 92 ? 21.952 4.940 -45.077 1.00 98.25 92 ILE A O 1
ATOM 725 N N . MET A 1 93 ? 23.892 4.160 -45.919 1.00 97.88 93 MET A N 1
ATOM 726 C CA . MET A 1 93 ? 23.490 2.755 -45.982 1.00 97.88 93 MET A CA 1
ATOM 727 C C . MET A 1 93 ? 23.217 2.168 -44.595 1.00 97.88 93 MET A C 1
ATOM 729 O O . MET A 1 93 ? 22.193 1.505 -44.414 1.00 97.88 93 MET A O 1
ATOM 733 N N . LYS A 1 94 ? 24.074 2.439 -43.598 1.00 98.38 94 LYS A N 1
ATOM 734 C CA . LYS A 1 94 ? 23.853 1.998 -42.208 1.00 98.38 94 LYS A CA 1
ATOM 735 C C . LYS A 1 94 ? 22.544 2.544 -41.641 1.00 98.38 94 LYS A C 1
ATOM 737 O O . LYS A 1 94 ? 21.770 1.783 -41.068 1.00 98.38 94 LYS A O 1
ATOM 742 N N . ILE A 1 95 ? 22.267 3.834 -41.839 1.00 98.62 95 ILE A N 1
ATOM 743 C CA . ILE A 1 95 ? 21.021 4.463 -41.378 1.00 98.62 95 ILE A CA 1
ATOM 744 C C . ILE A 1 95 ? 19.813 3.893 -42.134 1.00 98.62 95 ILE A C 1
ATOM 746 O O . ILE A 1 95 ? 18.784 3.583 -41.533 1.00 98.62 95 ILE A O 1
ATOM 750 N N . LYS A 1 96 ? 19.932 3.696 -43.452 1.00 98.12 96 LYS A N 1
ATOM 751 C CA . LYS A 1 96 ? 18.876 3.099 -44.281 1.00 98.12 96 LYS A CA 1
ATOM 752 C C . LYS A 1 96 ? 18.521 1.684 -43.820 1.00 98.12 96 LYS A C 1
ATOM 754 O O . LYS A 1 96 ? 17.337 1.348 -43.800 1.00 98.12 96 LYS A O 1
ATOM 759 N N . ALA A 1 97 ? 19.524 0.900 -43.428 1.00 98.06 97 ALA A N 1
ATOM 760 C CA . ALA A 1 97 ? 19.381 -0.470 -42.945 1.00 98.06 97 ALA A CA 1
ATOM 761 C C . ALA A 1 97 ? 18.752 -0.581 -41.546 1.00 98.06 97 ALA A C 1
ATOM 763 O O . ALA A 1 97 ? 18.410 -1.690 -41.131 1.00 98.06 97 ALA A O 1
ATOM 764 N N . LEU A 1 98 ? 18.575 0.529 -40.814 1.00 98.44 98 LEU A N 1
ATOM 765 C CA . LEU A 1 98 ? 17.860 0.492 -39.541 1.00 98.44 98 LEU A CA 1
ATOM 766 C C . LEU A 1 98 ? 16.418 -0.010 -39.761 1.00 98.44 98 LEU A C 1
ATOM 768 O O . LEU A 1 98 ? 15.740 0.471 -40.678 1.00 98.44 98 LEU A O 1
ATOM 772 N N . PRO A 1 99 ? 15.929 -0.957 -38.941 1.00 97.38 99 PRO A N 1
ATOM 773 C CA . PRO A 1 99 ? 14.565 -1.463 -39.056 1.00 97.38 99 PRO A CA 1
ATOM 774 C C . PRO A 1 99 ? 13.522 -0.361 -38.852 1.00 97.38 99 PRO A C 1
ATOM 776 O O . PRO A 1 99 ? 13.703 0.507 -38.002 1.00 97.38 99 PRO A O 1
ATOM 779 N N . GLU A 1 100 ? 12.405 -0.430 -39.578 1.00 94.12 100 GLU A N 1
ATOM 780 C CA . GLU A 1 100 ? 11.281 0.505 -39.385 1.00 94.12 100 GLU A CA 1
ATOM 781 C C . GLU A 1 100 ? 10.657 0.347 -37.987 1.00 94.12 100 GLU A C 1
ATOM 783 O O . GLU A 1 100 ? 10.380 1.324 -37.295 1.00 94.12 100 GLU A O 1
ATOM 788 N N . ASN A 1 101 ? 10.518 -0.900 -37.522 1.00 96.62 101 ASN A N 1
ATOM 789 C CA . ASN A 1 101 ? 10.032 -1.219 -36.182 1.00 96.62 101 ASN A CA 1
ATOM 790 C C . ASN A 1 101 ? 11.212 -1.447 -35.232 1.00 96.62 101 ASN A C 1
ATOM 792 O O . ASN A 1 101 ? 11.776 -2.542 -35.143 1.00 96.62 101 ASN A O 1
ATOM 796 N N . ILE A 1 102 ? 11.601 -0.393 -34.521 1.00 98.25 102 ILE A N 1
ATOM 797 C CA . ILE A 1 102 ? 12.705 -0.436 -33.562 1.00 98.25 102 ILE A CA 1
ATOM 798 C C . ILE A 1 102 ? 12.285 -1.175 -32.287 1.00 98.25 102 ILE A C 1
ATOM 800 O O . ILE A 1 102 ? 11.280 -0.847 -31.660 1.00 98.25 102 ILE A O 1
ATOM 804 N N . VAL A 1 103 ? 13.100 -2.154 -31.886 1.00 98.31 103 VAL A N 1
ATOM 805 C CA . VAL A 1 103 ? 13.001 -2.885 -30.616 1.00 98.31 103 VAL A CA 1
ATOM 806 C C . VAL A 1 103 ? 14.350 -2.848 -29.900 1.00 98.31 103 VAL A C 1
ATOM 808 O O . VAL A 1 103 ? 15.374 -2.555 -30.515 1.00 98.31 103 VAL A O 1
ATOM 811 N N . LEU A 1 104 ? 14.391 -3.202 -28.612 1.00 97.75 104 LEU A N 1
ATOM 812 C CA . LEU A 1 104 ? 15.623 -3.143 -27.809 1.00 97.75 104 LEU A CA 1
ATOM 813 C C . LEU A 1 104 ? 16.784 -3.978 -28.369 1.00 97.75 104 LEU A C 1
ATOM 815 O O . LEU A 1 104 ? 17.939 -3.591 -28.211 1.00 97.75 104 LEU A O 1
ATOM 819 N N . ALA A 1 105 ? 16.499 -5.090 -29.055 1.00 98.06 105 ALA A N 1
ATOM 820 C CA . ALA A 1 105 ? 17.530 -5.905 -29.703 1.00 98.06 105 ALA A CA 1
ATOM 821 C C . ALA A 1 105 ? 18.291 -5.144 -30.808 1.00 98.06 105 ALA A C 1
ATOM 823 O O . ALA A 1 105 ? 19.438 -5.470 -31.096 1.00 98.06 105 ALA A O 1
ATOM 824 N N . HIS A 1 106 ? 17.692 -4.099 -31.391 1.00 98.56 106 HIS A N 1
ATOM 825 C CA . HIS A 1 106 ? 18.323 -3.263 -32.416 1.00 98.56 106 HIS A CA 1
ATOM 826 C C . HIS A 1 106 ? 19.249 -2.184 -31.838 1.00 98.56 106 HIS A C 1
ATOM 828 O O . HIS A 1 106 ? 19.856 -1.442 -32.608 1.00 98.56 106 HIS A O 1
ATOM 834 N N . LYS A 1 107 ? 19.391 -2.079 -30.508 1.00 98.38 107 LYS A N 1
ATOM 835 C CA . LYS A 1 107 ? 20.194 -1.026 -29.866 1.00 98.38 107 LYS A CA 1
ATOM 836 C C . LYS A 1 107 ? 21.620 -0.947 -30.422 1.00 98.38 107 LYS A C 1
ATOM 838 O O . LYS A 1 107 ? 22.092 0.148 -30.702 1.00 98.38 107 LYS A O 1
ATOM 843 N N . SER A 1 108 ? 22.288 -2.083 -30.623 1.00 98.00 108 SER A N 1
ATOM 844 C CA . SER A 1 108 ? 23.655 -2.113 -31.164 1.00 98.00 108 SER A CA 1
ATOM 845 C C . SER A 1 108 ? 23.743 -1.587 -32.599 1.00 98.00 108 SER A C 1
ATOM 847 O O . SER A 1 108 ? 24.705 -0.904 -32.932 1.00 98.00 108 SER A O 1
ATOM 849 N N . LEU A 1 109 ? 22.730 -1.843 -33.436 1.00 98.25 109 LEU A N 1
ATOM 850 C CA . LEU A 1 109 ? 22.671 -1.325 -34.807 1.00 98.25 109 LEU A CA 1
ATOM 851 C C . LEU A 1 109 ? 22.534 0.201 -34.820 1.00 98.25 109 LEU A C 1
ATOM 853 O O . LEU A 1 109 ? 23.232 0.878 -35.570 1.00 98.25 109 LEU A O 1
ATOM 857 N N . VAL A 1 110 ? 21.658 0.738 -33.965 1.00 98.69 110 VAL A N 1
ATOM 858 C CA . VAL A 1 110 ? 21.432 2.185 -33.828 1.00 98.69 110 VAL A CA 1
ATOM 859 C C . VAL A 1 110 ? 22.695 2.884 -33.318 1.00 98.69 110 VAL A C 1
ATOM 861 O O . VAL A 1 110 ? 23.118 3.879 -33.902 1.00 98.69 110 VAL A O 1
ATOM 864 N N . VAL A 1 111 ? 23.343 2.326 -32.288 1.00 98.50 111 VAL A N 1
ATOM 865 C CA . VAL A 1 111 ? 24.617 2.844 -31.761 1.00 98.50 111 VAL A CA 1
ATOM 866 C C . VAL A 1 111 ? 25.702 2.822 -32.838 1.00 98.50 111 VAL A C 1
ATOM 868 O O . VAL A 1 111 ? 26.323 3.852 -33.079 1.00 98.50 111 VAL A O 1
ATOM 871 N N . GLY A 1 112 ? 25.867 1.710 -33.560 1.00 97.94 112 GLY A N 1
ATOM 872 C CA . GLY A 1 112 ? 26.868 1.616 -34.624 1.00 97.94 112 GLY A CA 1
ATOM 873 C C . GLY A 1 112 ? 26.623 2.587 -35.789 1.00 97.94 112 GLY A C 1
ATOM 874 O O . GLY A 1 112 ? 27.574 3.071 -36.402 1.00 97.94 112 GLY A O 1
ATOM 875 N N . ALA A 1 113 ? 25.364 2.911 -36.102 1.00 98.50 113 ALA A N 1
ATOM 876 C CA . ALA A 1 113 ? 25.037 3.949 -37.083 1.00 98.50 113 ALA A CA 1
ATOM 877 C C . ALA A 1 113 ? 25.382 5.360 -36.569 1.00 98.50 113 ALA A C 1
ATOM 879 O O . ALA A 1 113 ? 25.899 6.177 -37.334 1.00 98.50 113 ALA A O 1
ATOM 880 N N . ARG A 1 114 ? 25.154 5.641 -35.278 1.00 98.62 114 ARG A N 1
ATOM 881 C CA . ARG A 1 114 ? 25.548 6.909 -34.645 1.00 98.62 114 ARG A CA 1
ATOM 882 C C . ARG A 1 114 ? 27.059 7.080 -34.558 1.00 98.62 114 ARG A C 1
ATOM 884 O O . ARG A 1 114 ? 27.545 8.175 -34.821 1.00 98.62 114 ARG A O 1
ATOM 891 N N . GLU A 1 115 ? 27.795 6.030 -34.218 1.00 98.44 115 GLU A N 1
ATOM 892 C CA . GLU A 1 115 ? 29.261 6.047 -34.181 1.00 98.44 115 GLU A CA 1
ATOM 893 C C . GLU A 1 115 ? 29.832 6.383 -35.562 1.00 98.44 115 GLU A C 1
ATOM 895 O O . GLU A 1 115 ? 30.567 7.360 -35.687 1.00 98.44 115 GLU A O 1
ATOM 900 N N . ALA A 1 116 ? 29.381 5.689 -36.613 1.00 97.88 116 ALA A N 1
ATOM 901 C CA . ALA A 1 116 ? 29.810 5.968 -37.983 1.00 97.88 116 ALA A CA 1
ATOM 902 C C . ALA A 1 116 ? 29.457 7.399 -38.439 1.00 97.88 116 ALA A C 1
ATOM 904 O O . ALA A 1 116 ? 30.259 8.066 -39.085 1.00 97.88 116 ALA A O 1
ATOM 905 N N . TYR A 1 117 ? 28.277 7.915 -38.071 1.00 98.44 117 TYR A N 1
ATOM 906 C CA . TYR A 1 117 ? 27.917 9.313 -38.335 1.00 98.44 117 TYR A CA 1
ATOM 907 C C . TYR A 1 117 ? 28.838 10.302 -37.600 1.00 98.44 117 TYR A C 1
ATOM 909 O O . TYR A 1 117 ? 29.181 11.351 -38.141 1.00 98.44 117 TYR A O 1
ATOM 917 N N . ASN A 1 118 ? 29.234 9.995 -36.363 1.00 98.06 118 ASN A N 1
ATOM 918 C CA . ASN A 1 118 ? 30.077 10.869 -35.549 1.00 98.06 118 ASN A CA 1
ATOM 919 C C . ASN A 1 118 ? 31.528 10.940 -36.045 1.00 98.06 118 ASN A C 1
ATOM 921 O O . ASN A 1 118 ? 32.166 11.968 -35.824 1.00 98.06 118 ASN A O 1
ATOM 925 N N . GLU A 1 119 ? 32.014 9.896 -36.719 1.00 97.44 119 GLU A N 1
ATOM 926 C CA . GLU A 1 119 ? 33.335 9.852 -37.363 1.00 97.44 119 GLU A CA 1
ATOM 927 C C . GLU A 1 119 ? 33.446 10.787 -38.579 1.00 97.44 119 GLU A C 1
ATOM 929 O O . GLU A 1 119 ? 34.551 11.175 -38.960 1.00 97.44 119 GLU A O 1
ATOM 934 N N . LEU A 1 120 ? 32.318 11.189 -39.178 1.00 97.38 120 LEU A N 1
ATOM 935 C CA . LEU A 1 120 ? 32.309 12.148 -40.281 1.00 97.38 120 LEU A CA 1
ATOM 936 C C . LEU A 1 120 ? 32.731 13.553 -39.823 1.00 97.38 120 LEU A C 1
ATOM 938 O O . LEU A 1 120 ? 32.442 13.993 -38.707 1.00 97.38 120 LEU A O 1
ATOM 942 N N . SER A 1 121 ? 33.348 14.305 -40.739 1.00 96.25 121 SER A N 1
ATOM 943 C CA . SER A 1 121 ? 33.572 15.741 -40.558 1.00 96.25 121 SER A CA 1
ATOM 944 C C . SER A 1 121 ? 32.239 16.503 -40.523 1.00 96.25 121 SER A C 1
ATOM 946 O O . SER A 1 121 ? 31.225 16.045 -41.051 1.00 96.25 121 SER A O 1
ATOM 948 N N . GLU A 1 122 ? 32.233 17.709 -39.954 1.00 96.19 122 GLU A N 1
ATOM 949 C CA . GLU A 1 122 ? 31.026 18.551 -39.905 1.00 96.19 122 GLU A CA 1
ATOM 950 C C . GLU A 1 122 ? 30.505 18.950 -41.293 1.00 96.19 122 GLU A C 1
ATOM 952 O O . GLU A 1 122 ? 29.308 19.170 -41.471 1.00 96.19 122 GLU A O 1
ATOM 957 N N . GLU A 1 123 ? 31.382 19.025 -42.295 1.00 95.12 123 GLU A N 1
ATOM 958 C CA . GLU A 1 123 ? 30.980 19.270 -43.682 1.00 95.12 123 GLU A CA 1
ATOM 959 C C . GLU A 1 123 ? 30.277 18.045 -44.277 1.00 95.12 123 GLU A C 1
ATOM 961 O O . GLU A 1 123 ? 29.212 18.183 -44.875 1.00 95.12 123 GLU A O 1
ATOM 966 N N . HIS A 1 124 ? 30.801 16.840 -44.034 1.00 96.00 124 HIS A N 1
ATOM 967 C CA . HIS A 1 124 ? 30.215 15.596 -44.540 1.00 96.00 124 HIS A CA 1
ATOM 968 C C . HIS A 1 124 ? 28.917 15.219 -43.824 1.00 96.00 124 HIS A C 1
ATOM 970 O O . HIS A 1 124 ? 27.996 14.704 -44.455 1.00 96.00 124 HIS A O 1
ATOM 976 N N . LYS A 1 125 ? 28.783 15.535 -42.530 1.00 97.75 125 LYS A N 1
ATOM 977 C CA . LYS A 1 125 ? 27.531 15.335 -41.780 1.00 97.75 125 LYS A CA 1
ATOM 978 C C . LYS A 1 125 ? 26.342 16.052 -42.421 1.00 97.75 125 LYS A C 1
ATOM 980 O O . LYS A 1 125 ? 25.244 15.503 -42.431 1.00 97.75 125 LYS A O 1
ATOM 985 N N . LYS A 1 126 ? 26.553 17.233 -43.018 1.00 96.19 126 LYS A N 1
ATOM 986 C CA . LYS A 1 126 ? 25.501 17.998 -43.720 1.00 96.19 126 LYS A CA 1
ATOM 987 C C . LYS A 1 126 ? 24.974 17.296 -44.974 1.00 96.19 126 LYS A C 1
ATOM 989 O O . LYS A 1 126 ? 23.886 17.627 -45.432 1.00 96.19 126 LYS A O 1
ATOM 994 N N . LEU A 1 127 ? 25.729 16.343 -45.519 1.00 96.19 127 LEU A N 1
ATOM 995 C CA . LEU A 1 127 ? 25.345 15.560 -46.694 1.00 96.19 127 LEU A CA 1
ATOM 996 C C . LEU A 1 127 ? 24.506 14.323 -46.325 1.00 96.19 127 LEU A C 1
ATOM 998 O O . LEU A 1 127 ? 23.960 13.663 -47.207 1.00 96.19 127 LEU A O 1
ATOM 1002 N N . ILE A 1 128 ? 24.356 14.017 -45.030 1.00 97.88 128 ILE A N 1
ATOM 1003 C CA . ILE A 1 128 ? 23.545 12.894 -44.549 1.00 97.88 128 ILE A CA 1
ATOM 1004 C C . ILE A 1 128 ? 22.071 13.297 -44.496 1.00 97.88 128 ILE A C 1
ATOM 1006 O O . ILE A 1 128 ? 21.573 13.852 -43.518 1.00 97.88 128 ILE A O 1
ATOM 1010 N N . THR A 1 129 ? 21.349 12.978 -45.563 1.00 95.06 129 THR A N 1
ATOM 1011 C CA . THR A 1 129 ? 19.947 13.381 -45.756 1.00 95.06 129 THR A CA 1
ATOM 1012 C C . THR A 1 129 ? 18.936 12.554 -44.962 1.00 95.06 129 THR A C 1
ATOM 1014 O O . THR A 1 129 ? 17.827 13.016 -44.717 1.00 95.06 129 THR A O 1
ATOM 1017 N N . ASN A 1 130 ? 19.292 11.341 -44.532 1.00 97.38 130 ASN A N 1
ATOM 1018 C CA . ASN A 1 130 ? 18.403 10.424 -43.811 1.00 97.38 130 ASN A CA 1
ATOM 1019 C C . ASN A 1 130 ? 18.623 10.410 -42.287 1.00 97.38 130 ASN A C 1
ATOM 1021 O O . ASN A 1 130 ? 18.159 9.489 -41.612 1.00 97.38 130 ASN A O 1
ATOM 1025 N N . ILE A 1 131 ? 19.299 11.422 -41.735 1.00 98.06 131 ILE A N 1
ATOM 1026 C CA . ILE A 1 131 ? 19.646 11.508 -40.307 1.00 98.06 131 ILE A CA 1
ATOM 1027 C C . ILE A 1 131 ? 18.429 11.411 -39.369 1.00 98.06 131 ILE A C 1
ATOM 1029 O O . ILE A 1 131 ? 18.536 10.849 -38.277 1.00 98.06 131 ILE A O 1
ATOM 1033 N N . ASP A 1 132 ? 17.252 11.859 -39.809 1.00 98.19 132 ASP A N 1
ATOM 1034 C CA . ASP A 1 132 ? 16.013 11.777 -39.028 1.00 98.19 132 ASP A CA 1
ATOM 1035 C C . ASP A 1 132 ? 15.627 10.335 -38.675 1.00 98.19 132 ASP A C 1
ATOM 1037 O O . ASP A 1 132 ? 15.133 10.076 -37.576 1.00 98.19 132 ASP A O 1
ATOM 1041 N N . LYS A 1 133 ? 15.909 9.367 -39.560 1.00 98.38 133 LYS A N 1
ATOM 1042 C CA . LYS A 1 133 ? 15.652 7.944 -39.287 1.00 98.38 133 LYS A CA 1
ATOM 1043 C C . LYS A 1 133 ? 16.494 7.447 -38.110 1.00 98.38 133 LYS A C 1
ATOM 1045 O O . LYS A 1 133 ? 15.979 6.732 -37.251 1.00 98.38 133 LYS A O 1
ATOM 1050 N N . LEU A 1 134 ? 17.759 7.867 -38.032 1.00 98.50 134 LEU A N 1
ATOM 1051 C CA . LEU A 1 134 ? 18.640 7.546 -36.908 1.00 98.50 134 LEU A CA 1
ATOM 1052 C C . LEU A 1 134 ? 18.157 8.208 -35.610 1.00 98.50 134 LEU A C 1
ATOM 1054 O O . LEU A 1 134 ? 18.012 7.523 -34.602 1.00 98.50 134 LEU A O 1
ATOM 1058 N N . ILE A 1 135 ? 17.835 9.506 -35.644 1.00 98.38 135 ILE A N 1
ATOM 1059 C CA . ILE A 1 135 ? 17.345 10.246 -34.466 1.00 98.38 135 ILE A CA 1
ATOM 1060 C C . ILE A 1 135 ? 16.060 9.614 -33.911 1.00 98.38 135 ILE A C 1
ATOM 1062 O O . ILE A 1 135 ? 15.910 9.446 -32.698 1.00 98.38 135 ILE A O 1
ATOM 1066 N N . ASN A 1 136 ? 15.124 9.243 -34.784 1.00 98.31 136 ASN A N 1
ATOM 1067 C CA . ASN A 1 136 ? 13.880 8.597 -34.373 1.00 98.31 136 ASN A CA 1
ATOM 1068 C C . ASN A 1 136 ? 14.132 7.210 -33.769 1.00 98.31 136 ASN A C 1
ATOM 1070 O O . ASN A 1 136 ? 13.523 6.867 -32.753 1.00 98.31 136 ASN A O 1
ATOM 1074 N N . ALA A 1 137 ? 15.063 6.439 -34.337 1.00 98.56 137 ALA A N 1
ATOM 1075 C CA . ALA A 1 137 ? 15.442 5.144 -33.789 1.00 98.56 137 ALA A CA 1
ATOM 1076 C C . ALA A 1 137 ? 16.066 5.265 -32.390 1.00 98.56 137 ALA A C 1
ATOM 1078 O O . ALA A 1 137 ? 15.709 4.505 -31.492 1.00 98.56 137 ALA A O 1
ATOM 1079 N N . GLU A 1 138 ? 16.935 6.251 -32.168 1.00 98.56 138 GLU A N 1
ATOM 1080 C CA . GLU A 1 138 ? 17.540 6.524 -30.858 1.00 98.56 138 GLU A CA 1
ATOM 1081 C C . GLU A 1 138 ? 16.504 6.912 -29.806 1.00 98.56 138 GLU A C 1
ATOM 1083 O O . GLU A 1 138 ? 16.495 6.350 -28.707 1.00 98.56 138 GLU A O 1
ATOM 1088 N N . LYS A 1 139 ? 15.590 7.829 -30.154 1.00 98.50 139 LYS A N 1
ATOM 1089 C CA . LYS A 1 139 ? 14.469 8.202 -29.283 1.00 98.50 139 LYS A CA 1
ATOM 1090 C C . LYS A 1 139 ? 13.639 6.977 -28.914 1.00 98.50 139 LYS A C 1
ATOM 1092 O O . LYS A 1 139 ? 13.319 6.795 -27.741 1.00 98.50 139 LYS A O 1
ATOM 1097 N N . LYS A 1 140 ? 13.344 6.106 -29.888 1.00 98.56 140 LYS A N 1
ATOM 1098 C CA . LYS A 1 140 ? 12.556 4.899 -29.635 1.00 98.56 140 LYS A CA 1
ATOM 1099 C C . LYS A 1 140 ? 13.281 3.904 -28.732 1.00 98.56 140 LYS A C 1
ATOM 1101 O O . LYS A 1 140 ? 12.656 3.345 -27.836 1.00 98.56 140 LYS A O 1
ATOM 1106 N N . ILE A 1 141 ? 14.588 3.702 -28.919 1.00 98.56 141 ILE A N 1
ATOM 1107 C CA . ILE A 1 141 ? 15.394 2.877 -28.006 1.00 98.56 141 ILE A CA 1
ATOM 1108 C C . ILE A 1 141 ? 15.325 3.436 -26.582 1.00 98.56 141 ILE A C 1
ATOM 1110 O O . ILE A 1 141 ? 15.029 2.680 -25.661 1.00 98.56 141 ILE A O 1
ATOM 1114 N N . SER A 1 142 ? 15.524 4.744 -26.402 1.00 98.12 142 SER A N 1
ATOM 1115 C CA . SER A 1 142 ? 15.473 5.377 -25.079 1.00 98.12 142 SER A CA 1
ATOM 1116 C C . SER A 1 142 ? 14.108 5.207 -24.395 1.00 98.12 142 SER A C 1
ATOM 1118 O O . SER A 1 142 ? 14.040 4.850 -23.218 1.00 98.12 142 SER A O 1
ATOM 1120 N N . GLU A 1 143 ? 13.013 5.382 -25.140 1.00 98.19 143 GLU A N 1
ATOM 1121 C CA . GLU A 1 143 ? 11.647 5.151 -24.655 1.00 98.19 143 GLU A CA 1
ATOM 1122 C C . GLU A 1 143 ? 11.438 3.691 -24.216 1.00 98.19 143 GLU A C 1
ATOM 1124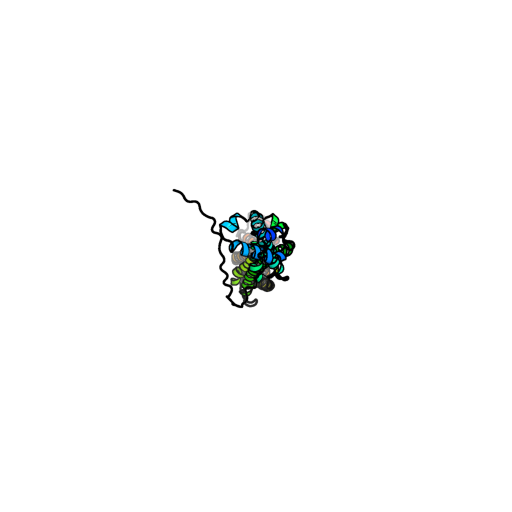 O O . GLU A 1 143 ? 10.949 3.431 -23.116 1.00 98.19 143 GLU A O 1
ATOM 1129 N N . LEU A 1 144 ? 11.856 2.727 -25.042 1.00 98.25 144 LEU A N 1
ATOM 1130 C CA . LEU A 1 144 ? 11.732 1.300 -24.739 1.00 98.25 144 LEU A CA 1
ATOM 1131 C C . LEU A 1 144 ? 12.553 0.889 -23.512 1.00 98.25 144 LEU A C 1
ATOM 1133 O O . LEU A 1 144 ? 12.128 0.024 -22.745 1.00 98.25 144 LEU A O 1
ATOM 1137 N N . GLU A 1 145 ? 13.725 1.491 -23.309 1.00 97.94 145 GLU A N 1
ATOM 1138 C CA . GLU A 1 145 ? 14.544 1.247 -22.121 1.00 97.94 145 GLU A CA 1
ATOM 1139 C C . GLU A 1 145 ? 13.867 1.766 -20.856 1.00 97.94 145 GLU A C 1
ATOM 1141 O O . GLU A 1 145 ? 13.852 1.062 -19.842 1.00 97.94 145 GLU A O 1
ATOM 1146 N N . LYS A 1 146 ? 13.255 2.955 -20.928 1.00 97.75 146 LYS A N 1
ATOM 1147 C CA . LYS A 1 146 ? 12.448 3.499 -19.834 1.00 97.75 146 LYS A CA 1
ATOM 1148 C C . LYS A 1 146 ? 11.276 2.569 -19.511 1.00 97.75 146 LYS A C 1
ATOM 1150 O O . LYS A 1 146 ? 11.162 2.135 -18.369 1.00 97.75 146 LYS A O 1
ATOM 1155 N N . ILE A 1 147 ? 10.491 2.171 -20.517 1.00 97.94 147 ILE A N 1
ATOM 1156 C CA . ILE A 1 147 ? 9.361 1.239 -20.350 1.00 97.94 147 ILE A CA 1
ATOM 1157 C C . ILE A 1 147 ? 9.820 -0.064 -19.691 1.00 97.94 147 ILE A C 1
ATOM 1159 O O . ILE A 1 147 ? 9.219 -0.513 -18.719 1.00 97.94 147 ILE A O 1
ATOM 1163 N N . LYS A 1 148 ? 10.917 -0.665 -20.168 1.00 97.94 148 LYS A N 1
ATOM 1164 C CA . LYS A 1 148 ? 11.441 -1.910 -19.592 1.00 97.94 148 LYS A CA 1
ATOM 1165 C C . LYS A 1 148 ? 11.864 -1.737 -18.131 1.00 97.94 148 LYS A C 1
ATOM 1167 O O . LYS A 1 148 ? 11.653 -2.643 -17.320 1.00 97.94 148 LYS A O 1
ATOM 1172 N N . LYS A 1 149 ? 12.469 -0.598 -17.783 1.00 97.94 149 LYS A N 1
ATOM 1173 C CA . LYS A 1 149 ? 12.840 -0.277 -16.400 1.00 97.94 149 LYS A CA 1
ATOM 1174 C C . LYS A 1 149 ? 11.599 -0.152 -15.515 1.00 97.94 149 LYS A C 1
ATOM 1176 O O . LYS A 1 149 ? 11.578 -0.748 -14.438 1.00 97.94 149 LYS A O 1
ATOM 1181 N N . ASP A 1 150 ? 10.570 0.541 -15.989 1.00 98.50 150 ASP A N 1
ATOM 1182 C CA . ASP A 1 150 ? 9.323 0.736 -15.248 1.00 98.50 150 ASP A CA 1
ATOM 1183 C C . ASP A 1 150 ? 8.570 -0.590 -15.055 1.00 98.50 150 ASP A C 1
ATOM 1185 O O . ASP A 1 150 ? 8.198 -0.936 -13.932 1.00 98.50 150 ASP A O 1
ATOM 1189 N N . GLN A 1 151 ? 8.478 -1.414 -16.104 1.00 98.44 151 GLN A N 1
ATOM 1190 C CA . GLN A 1 151 ? 7.943 -2.779 -16.027 1.00 98.44 151 GLN A CA 1
ATOM 1191 C C . GLN A 1 151 ? 8.712 -3.656 -15.032 1.00 98.44 151 GLN A C 1
ATOM 1193 O O . GLN A 1 151 ? 8.113 -4.444 -14.304 1.00 98.44 151 GLN A O 1
ATOM 1198 N N . THR A 1 152 ? 10.040 -3.525 -14.973 1.00 98.44 152 THR A N 1
ATOM 1199 C CA . THR A 1 152 ? 10.869 -4.286 -14.028 1.00 98.44 152 THR A CA 1
ATOM 1200 C C . THR A 1 152 ? 10.587 -3.871 -12.584 1.00 98.44 152 THR A C 1
ATOM 1202 O O . THR A 1 152 ? 10.495 -4.737 -11.715 1.00 98.44 152 THR A O 1
ATOM 1205 N N . ALA A 1 153 ? 10.434 -2.571 -12.316 1.00 98.38 153 ALA A N 1
ATOM 1206 C CA . ALA A 1 153 ? 10.077 -2.071 -10.989 1.00 98.38 153 ALA A CA 1
ATOM 1207 C C . ALA A 1 153 ? 8.692 -2.577 -10.558 1.00 98.38 153 ALA A C 1
ATOM 1209 O O . ALA A 1 153 ? 8.563 -3.181 -9.493 1.00 98.38 153 ALA A O 1
ATOM 1210 N N . ALA A 1 154 ? 7.691 -2.448 -11.431 1.00 98.75 154 ALA A N 1
ATOM 1211 C CA . ALA A 1 154 ? 6.346 -2.956 -11.184 1.00 98.75 154 ALA A CA 1
ATOM 1212 C C . ALA A 1 154 ? 6.329 -4.472 -10.943 1.00 98.75 154 ALA A C 1
ATOM 1214 O O . ALA A 1 154 ? 5.657 -4.953 -10.032 1.00 98.75 154 ALA A O 1
ATOM 1215 N N . LYS A 1 155 ? 7.118 -5.242 -11.708 1.00 98.75 155 LYS A N 1
ATOM 1216 C CA . LYS A 1 155 ? 7.183 -6.702 -11.569 1.00 98.75 155 LYS A CA 1
ATOM 1217 C C . LYS A 1 155 ? 7.690 -7.146 -10.197 1.00 98.75 155 LYS A C 1
ATOM 1219 O O . LYS A 1 155 ? 7.235 -8.174 -9.700 1.00 98.75 155 LYS A O 1
ATOM 1224 N N . LYS A 1 156 ? 8.589 -6.382 -9.565 1.00 98.62 156 LYS A N 1
ATOM 1225 C CA . LYS A 1 156 ? 9.022 -6.661 -8.186 1.00 98.62 156 LYS A CA 1
ATOM 1226 C C . LYS A 1 156 ? 7.839 -6.601 -7.224 1.00 98.62 156 LYS A C 1
ATOM 1228 O O . LYS A 1 156 ? 7.627 -7.556 -6.488 1.00 98.62 156 LYS A O 1
ATOM 1233 N N . VAL A 1 157 ? 7.034 -5.542 -7.298 1.00 98.81 157 VAL A N 1
ATOM 1234 C CA . VAL A 1 157 ? 5.833 -5.393 -6.463 1.00 98.81 157 VAL A CA 1
ATOM 1235 C C . VAL A 1 157 ? 4.794 -6.465 -6.783 1.00 98.81 157 VAL A C 1
ATOM 1237 O O . VAL A 1 157 ? 4.262 -7.074 -5.863 1.00 98.81 157 VAL A O 1
ATOM 1240 N N . GLN A 1 158 ? 4.565 -6.793 -8.059 1.00 98.81 158 GLN A N 1
ATOM 1241 C CA . GLN A 1 158 ? 3.664 -7.899 -8.413 1.00 98.81 158 GLN A CA 1
ATOM 1242 C C . GLN A 1 158 ? 4.086 -9.218 -7.754 1.00 98.81 158 GLN A C 1
ATOM 1244 O O . GLN A 1 158 ? 3.232 -9.957 -7.275 1.00 98.81 158 GLN A O 1
ATOM 1249 N N . ASN A 1 159 ? 5.389 -9.516 -7.729 1.00 98.75 159 ASN A N 1
ATOM 1250 C CA . ASN A 1 159 ? 5.910 -10.724 -7.093 1.00 98.75 159 ASN A CA 1
ATOM 1251 C C . ASN A 1 159 ? 5.756 -10.681 -5.567 1.00 98.75 159 ASN A C 1
ATOM 1253 O O . ASN A 1 159 ? 5.446 -11.706 -4.974 1.00 98.75 159 ASN A O 1
ATOM 1257 N N . LEU A 1 160 ? 5.930 -9.513 -4.937 1.00 98.75 160 LEU A N 1
ATOM 1258 C CA . LEU A 1 160 ? 5.638 -9.344 -3.510 1.00 98.75 160 LEU A CA 1
ATOM 1259 C C . LEU A 1 160 ? 4.165 -9.639 -3.207 1.00 98.75 160 LEU A C 1
ATOM 1261 O O . LEU A 1 160 ? 3.881 -10.379 -2.275 1.00 98.75 160 LEU A O 1
ATOM 1265 N N . ILE A 1 161 ? 3.245 -9.139 -4.039 1.00 98.81 161 ILE A N 1
ATOM 1266 C CA . ILE A 1 161 ? 1.806 -9.404 -3.907 1.00 98.81 161 ILE A CA 1
ATOM 1267 C C . ILE A 1 161 ? 1.491 -10.899 -4.086 1.00 98.81 161 ILE A C 1
ATOM 1269 O O . ILE A 1 161 ? 0.666 -11.433 -3.358 1.00 98.81 161 ILE A O 1
ATOM 1273 N N . ILE A 1 162 ? 2.152 -11.592 -5.020 1.00 98.31 162 ILE A N 1
ATOM 1274 C CA . ILE A 1 162 ? 1.984 -13.048 -5.221 1.00 98.31 162 ILE A CA 1
ATOM 1275 C C . ILE A 1 162 ? 2.406 -13.850 -3.981 1.00 98.31 162 ILE A C 1
ATOM 1277 O O . ILE A 1 162 ? 1.862 -14.921 -3.741 1.00 98.31 162 ILE A O 1
ATOM 1281 N N . ASN A 1 163 ? 3.368 -13.340 -3.212 1.00 98.38 163 ASN A N 1
ATOM 1282 C CA . ASN A 1 163 ? 3.885 -14.000 -2.016 1.00 98.38 163 ASN A CA 1
ATOM 1283 C C . ASN A 1 163 ? 3.089 -13.667 -0.743 1.00 98.38 163 ASN A C 1
ATOM 1285 O O . ASN A 1 163 ? 3.478 -14.107 0.338 1.00 98.38 163 ASN A O 1
ATOM 1289 N N . LEU A 1 164 ? 2.024 -12.865 -0.841 1.00 98.56 164 LEU A N 1
ATOM 1290 C CA . LEU A 1 164 ? 1.105 -12.658 0.275 1.00 98.56 164 LEU A CA 1
ATOM 1291 C C . LEU A 1 164 ? 0.309 -13.946 0.543 1.00 98.56 164 LEU A C 1
ATOM 1293 O O . LEU A 1 164 ? 0.083 -14.724 -0.389 1.00 98.56 164 LEU A O 1
ATOM 1297 N N . PRO A 1 165 ? -0.115 -14.183 1.797 1.00 98.00 165 PRO A N 1
ATOM 1298 C CA . PRO A 1 165 ? -0.982 -15.311 2.122 1.00 98.00 165 PRO A CA 1
ATOM 1299 C C . PRO A 1 165 ? -2.278 -15.265 1.305 1.00 98.00 165 PRO A C 1
ATOM 1301 O O . PRO A 1 165 ? -2.759 -14.191 0.925 1.00 98.00 165 PRO A O 1
ATOM 1304 N N . ALA A 1 166 ? -2.860 -16.440 1.057 1.00 97.69 166 ALA A N 1
ATOM 1305 C CA . ALA A 1 166 ? -4.185 -16.523 0.460 1.00 97.69 166 ALA A CA 1
ATOM 1306 C C . ALA A 1 166 ? -5.215 -15.815 1.355 1.00 97.69 166 ALA A C 1
ATOM 1308 O O . ALA A 1 166 ? -5.063 -15.753 2.573 1.00 97.69 166 ALA A O 1
ATOM 1309 N N . ILE A 1 167 ? -6.275 -15.269 0.754 1.00 97.56 167 ILE A N 1
ATOM 1310 C CA . ILE A 1 167 ? -7.254 -14.414 1.447 1.00 97.56 167 ILE A CA 1
ATOM 1311 C C . ILE A 1 167 ? -7.901 -15.078 2.676 1.00 97.56 167 ILE A C 1
ATOM 1313 O O . ILE A 1 167 ? -8.224 -14.413 3.660 1.00 97.56 167 ILE A O 1
ATOM 1317 N N . ASP A 1 168 ? -8.104 -16.389 2.624 1.00 97.00 168 ASP A N 1
ATOM 1318 C CA . ASP A 1 168 ? -8.664 -17.225 3.682 1.00 97.00 168 ASP A CA 1
ATOM 1319 C C . ASP A 1 168 ? -7.633 -17.646 4.737 1.00 97.00 168 ASP A C 1
ATOM 1321 O O . ASP A 1 168 ? -8.016 -17.982 5.856 1.00 97.00 168 ASP A O 1
ATOM 1325 N N . GLU A 1 169 ? -6.347 -17.546 4.411 1.00 98.06 169 GLU A N 1
ATOM 1326 C CA . GLU A 1 169 ? -5.217 -17.836 5.295 1.00 98.06 169 GLU A CA 1
ATOM 1327 C C . GLU A 1 169 ? -4.651 -16.584 5.981 1.00 98.06 169 GLU A C 1
ATOM 1329 O O . GLU A 1 169 ? -3.816 -16.716 6.869 1.00 98.06 169 GLU A O 1
ATOM 1334 N N . VAL A 1 170 ? -5.099 -15.376 5.609 1.00 98.62 170 VAL A N 1
ATOM 1335 C CA . VAL A 1 170 ? -4.654 -14.121 6.241 1.00 98.62 170 VAL A CA 1
ATOM 1336 C C . VAL A 1 170 ? -4.897 -14.164 7.751 1.00 98.62 170 VAL A C 1
ATOM 1338 O O . VAL A 1 170 ? -6.023 -14.381 8.212 1.00 98.62 170 VAL A O 1
ATOM 1341 N N . THR A 1 171 ? -3.854 -13.852 8.514 1.00 98.50 171 THR A N 1
ATOM 1342 C CA . THR A 1 171 ? -3.869 -13.735 9.974 1.00 98.50 171 THR A CA 1
ATOM 1343 C C . THR A 1 171 ? -3.424 -12.341 10.433 1.00 98.50 171 THR A C 1
ATOM 1345 O O . THR A 1 171 ? -3.057 -11.481 9.632 1.00 98.50 171 THR A O 1
ATOM 1348 N N . LEU A 1 172 ? -3.462 -12.086 11.747 1.00 98.31 172 LEU A N 1
ATOM 1349 C CA . LEU A 1 172 ? -2.940 -10.838 12.317 1.00 98.31 172 LEU A CA 1
ATOM 1350 C C . LEU A 1 172 ? -1.408 -10.738 12.231 1.00 98.31 172 LEU A C 1
ATOM 1352 O O . LEU A 1 172 ? -0.890 -9.624 12.156 1.00 98.31 172 LEU A O 1
ATOM 1356 N N . ASP A 1 173 ? -0.696 -11.868 12.193 1.00 98.38 173 ASP A N 1
ATOM 1357 C CA . ASP A 1 173 ? 0.772 -11.901 12.114 1.00 98.38 173 ASP A CA 1
ATOM 1358 C C . ASP A 1 173 ? 1.283 -11.426 10.743 1.00 98.38 173 ASP A C 1
ATOM 1360 O O . ASP A 1 173 ? 2.388 -10.889 10.625 1.00 98.38 173 ASP A O 1
ATOM 1364 N N . ASP A 1 174 ? 0.440 -11.521 9.711 1.00 98.62 174 ASP A N 1
ATOM 1365 C CA . ASP A 1 174 ? 0.738 -11.056 8.354 1.00 98.62 174 ASP A CA 1
ATOM 1366 C C . ASP A 1 174 ? 0.721 -9.528 8.212 1.00 98.62 174 ASP A C 1
ATOM 1368 O O . ASP A 1 174 ? 1.117 -9.004 7.166 1.00 98.62 174 ASP A O 1
ATOM 1372 N N . ALA A 1 175 ? 0.291 -8.795 9.248 1.00 98.44 175 ALA A N 1
ATOM 1373 C CA . ALA A 1 175 ? 0.096 -7.347 9.196 1.00 98.44 175 ALA A CA 1
ATOM 1374 C C . ALA A 1 175 ? 1.325 -6.600 8.672 1.00 98.44 175 ALA A C 1
ATOM 1376 O O . ALA A 1 175 ? 1.224 -5.826 7.721 1.00 98.44 175 ALA A O 1
ATOM 1377 N N . THR A 1 176 ? 2.496 -6.893 9.239 1.00 98.50 176 THR A N 1
ATOM 1378 C CA . THR A 1 176 ? 3.755 -6.246 8.852 1.00 98.50 176 THR A CA 1
ATOM 1379 C C . THR A 1 176 ? 4.101 -6.520 7.388 1.00 98.50 176 THR A C 1
ATOM 1381 O O . THR A 1 176 ? 4.566 -5.628 6.682 1.00 98.50 176 THR A O 1
ATOM 1384 N N . ASN A 1 177 ? 3.874 -7.745 6.904 1.00 98.50 177 ASN A N 1
ATOM 1385 C CA . ASN A 1 177 ? 4.179 -8.103 5.521 1.00 98.50 177 ASN A CA 1
ATOM 1386 C C . ASN A 1 177 ? 3.247 -7.367 4.545 1.00 98.50 177 ASN A C 1
ATOM 1388 O O . ASN A 1 177 ? 3.724 -6.727 3.611 1.00 98.50 177 ASN A O 1
ATOM 1392 N N . ILE A 1 178 ? 1.935 -7.382 4.800 1.00 98.75 178 ILE A N 1
ATOM 1393 C CA . ILE A 1 178 ? 0.934 -6.681 3.979 1.00 98.75 178 ILE A CA 1
ATOM 1394 C C . ILE A 1 178 ? 1.231 -5.172 3.924 1.00 98.75 178 ILE A C 1
ATOM 1396 O O . ILE A 1 178 ? 1.275 -4.584 2.841 1.00 98.75 178 ILE A O 1
ATOM 1400 N N . GLU A 1 179 ? 1.515 -4.553 5.074 1.00 98.62 179 GLU A N 1
ATOM 1401 C CA . GLU A 1 179 ? 1.850 -3.126 5.176 1.00 98.62 179 GLU A CA 1
ATOM 1402 C C . GLU A 1 179 ? 3.151 -2.786 4.417 1.00 98.62 179 GLU A C 1
ATOM 1404 O O . GLU A 1 179 ? 3.218 -1.769 3.717 1.00 98.62 179 GLU A O 1
ATOM 1409 N N . ASN A 1 180 ? 4.158 -3.666 4.459 1.00 98.62 180 ASN A N 1
ATOM 1410 C CA . ASN A 1 180 ? 5.385 -3.512 3.673 1.00 98.62 180 ASN A CA 1
ATOM 1411 C C . ASN A 1 180 ? 5.118 -3.585 2.164 1.00 98.62 180 ASN A C 1
ATOM 1413 O O . ASN A 1 180 ? 5.618 -2.740 1.419 1.00 98.62 180 ASN A O 1
ATOM 1417 N N . VAL A 1 181 ? 4.303 -4.537 1.694 1.00 98.81 181 VAL A N 1
ATOM 1418 C CA . VAL A 1 181 ? 3.950 -4.627 0.265 1.00 98.81 181 VAL A CA 1
ATOM 1419 C C . VAL A 1 181 ? 3.206 -3.371 -0.199 1.00 98.81 181 VAL A C 1
ATOM 1421 O O . VAL A 1 181 ? 3.489 -2.853 -1.284 1.00 98.81 181 VAL A O 1
ATOM 1424 N N . ARG A 1 182 ? 2.319 -2.813 0.634 1.00 98.75 182 ARG A N 1
ATOM 1425 C CA . ARG A 1 182 ? 1.665 -1.527 0.354 1.00 98.75 182 ARG A CA 1
ATOM 1426 C C . ARG A 1 182 ? 2.658 -0.370 0.281 1.00 98.75 182 ARG A C 1
ATOM 1428 O O . ARG A 1 182 ? 2.534 0.474 -0.608 1.00 98.75 182 ARG A O 1
ATOM 1435 N N . SER A 1 183 ? 3.648 -0.330 1.168 1.00 98.75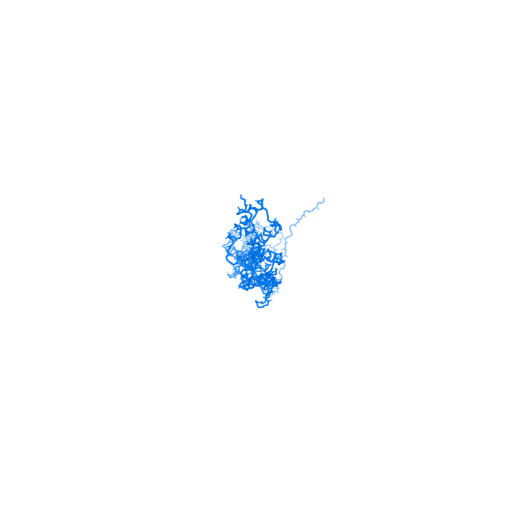 183 SER A N 1
ATOM 1436 C CA . SER A 1 183 ? 4.713 0.681 1.149 1.00 98.75 183 SER A CA 1
ATOM 1437 C C . SER A 1 183 ? 5.559 0.615 -0.133 1.00 98.75 183 SER A C 1
ATOM 1439 O O . SER A 1 183 ? 5.790 1.637 -0.787 1.00 98.75 183 SER A O 1
ATOM 1441 N N . GLU A 1 184 ? 5.942 -0.592 -0.558 1.00 98.75 184 GLU A N 1
ATOM 1442 C CA . GLU A 1 184 ? 6.673 -0.830 -1.811 1.00 98.75 184 GLU A CA 1
ATOM 1443 C C . GLU A 1 184 ? 5.853 -0.396 -3.034 1.00 98.75 184 GLU A C 1
ATOM 1445 O O . GLU A 1 184 ? 6.356 0.319 -3.902 1.00 98.75 184 GLU A O 1
ATOM 1450 N N . TYR A 1 185 ? 4.559 -0.737 -3.078 1.00 98.81 185 TYR A N 1
ATOM 1451 C CA . TYR A 1 185 ? 3.654 -0.245 -4.119 1.00 98.81 185 TYR A CA 1
ATOM 1452 C C . TYR A 1 185 ? 3.566 1.285 -4.120 1.00 98.81 185 TYR A C 1
ATOM 1454 O O . TYR A 1 185 ? 3.645 1.915 -5.175 1.00 98.81 185 TYR A O 1
ATOM 1462 N N . ASN A 1 186 ? 3.422 1.909 -2.949 1.00 98.69 186 ASN A N 1
ATOM 1463 C CA . ASN A 1 186 ? 3.283 3.358 -2.836 1.00 98.69 186 ASN A CA 1
ATOM 1464 C C . ASN A 1 186 ? 4.533 4.112 -3.300 1.00 98.69 186 ASN A C 1
ATOM 1466 O O . ASN A 1 186 ? 4.383 5.204 -3.854 1.00 98.69 186 ASN A O 1
ATOM 1470 N N . SER A 1 187 ? 5.708 3.502 -3.143 1.00 98.62 187 SER A N 1
ATOM 1471 C CA . SER A 1 187 ? 7.010 4.033 -3.561 1.00 98.62 187 SER A CA 1
ATOM 1472 C C . SER A 1 187 ? 7.235 4.013 -5.080 1.00 98.62 187 SER A C 1
ATOM 1474 O O . SER A 1 187 ? 8.146 4.683 -5.569 1.00 98.62 187 SER A O 1
ATOM 1476 N N . LEU A 1 188 ? 6.413 3.281 -5.843 1.00 98.75 188 LEU A N 1
ATOM 1477 C CA . LEU A 1 188 ? 6.440 3.310 -7.308 1.00 98.75 188 LEU A CA 1
ATOM 1478 C C . LEU A 1 188 ? 5.975 4.667 -7.862 1.00 98.75 188 LEU A C 1
ATOM 1480 O O . LEU A 1 188 ? 5.079 5.315 -7.306 1.00 98.75 188 LEU A O 1
ATOM 1484 N N . THR A 1 189 ? 6.521 5.062 -9.018 1.00 98.56 189 THR A N 1
ATOM 1485 C CA . THR A 1 189 ? 5.999 6.216 -9.774 1.00 98.56 189 THR A CA 1
ATOM 1486 C C . THR A 1 189 ? 4.612 5.919 -10.353 1.00 98.56 189 THR A C 1
ATOM 1488 O O . THR A 1 189 ? 4.189 4.764 -10.419 1.00 98.56 189 THR A O 1
ATOM 1491 N N . ALA A 1 190 ? 3.894 6.954 -10.800 1.00 98.25 190 ALA A N 1
ATOM 1492 C CA . ALA A 1 190 ? 2.576 6.784 -11.414 1.00 98.25 190 ALA A CA 1
ATOM 1493 C C . ALA A 1 190 ? 2.631 5.846 -12.633 1.00 98.25 190 ALA A C 1
ATOM 1495 O O . ALA A 1 190 ? 1.852 4.903 -12.716 1.00 98.25 190 ALA A O 1
ATOM 1496 N N . GLU A 1 191 ? 3.623 6.027 -13.506 1.00 97.31 191 GLU A N 1
ATOM 1497 C CA . GLU A 1 191 ? 3.823 5.199 -14.699 1.00 97.31 191 GLU A CA 1
ATOM 1498 C C . GLU A 1 191 ? 4.173 3.749 -14.343 1.00 97.31 191 GLU A C 1
ATOM 1500 O O . GLU A 1 191 ? 3.773 2.817 -15.030 1.00 97.31 191 GLU A O 1
ATOM 1505 N N . GLN A 1 192 ? 4.907 3.529 -13.250 1.00 98.75 192 GLN A N 1
ATOM 1506 C CA . GLN A 1 192 ? 5.230 2.182 -12.775 1.00 98.75 192 GLN A CA 1
ATOM 1507 C C . GLN A 1 192 ? 4.002 1.475 -12.200 1.00 98.75 192 GLN A C 1
ATOM 1509 O O . GLN A 1 192 ? 3.832 0.274 -12.415 1.00 98.75 192 GLN A O 1
ATOM 1514 N N . LYS A 1 193 ? 3.127 2.206 -11.500 1.00 98.56 193 LYS A N 1
ATOM 1515 C CA . LYS A 1 193 ? 1.882 1.661 -10.939 1.00 98.56 193 LYS A CA 1
ATOM 1516 C C . LYS A 1 193 ? 0.937 1.145 -12.021 1.00 98.56 193 LYS A C 1
ATOM 1518 O O . LYS A 1 193 ? 0.309 0.115 -11.803 1.00 98.56 193 LYS A O 1
ATOM 1523 N N . GLU A 1 194 ? 0.906 1.769 -13.201 1.00 98.19 194 GLU A N 1
ATOM 1524 C CA . GLU A 1 194 ? 0.113 1.290 -14.349 1.00 98.19 194 GLU A CA 1
ATOM 1525 C C . GLU A 1 194 ? 0.486 -0.136 -14.789 1.00 98.19 194 GLU A C 1
ATOM 1527 O O . GLU A 1 194 ? -0.350 -0.866 -15.322 1.00 98.19 194 GLU A O 1
ATOM 1532 N N . TYR A 1 195 ? 1.722 -0.571 -14.526 1.00 98.56 195 TYR A N 1
ATOM 1533 C CA . TYR A 1 195 ? 2.172 -1.927 -14.832 1.00 98.56 195 TYR A CA 1
ATOM 1534 C C . TYR A 1 195 ? 1.903 -2.938 -13.706 1.00 98.56 195 TYR A C 1
ATOM 1536 O O . TYR A 1 195 ? 2.220 -4.114 -13.876 1.00 98.56 195 TYR A O 1
ATOM 1544 N N . VAL A 1 196 ? 1.341 -2.549 -12.556 1.00 98.69 196 VAL A N 1
ATOM 1545 C CA . VAL A 1 196 ? 0.993 -3.481 -11.466 1.00 98.69 196 VAL A CA 1
ATOM 1546 C C . VAL A 1 196 ? -0.422 -4.021 -11.681 1.00 98.69 196 VAL A C 1
ATOM 1548 O O . VAL A 1 196 ? -1.412 -3.390 -11.331 1.00 98.69 196 VAL A O 1
ATOM 1551 N N . THR A 1 197 ? -0.531 -5.220 -12.253 1.00 98.44 197 THR A N 1
ATOM 1552 C CA . THR A 1 197 ? -1.818 -5.782 -12.703 1.00 98.44 197 THR A CA 1
ATOM 1553 C C . THR A 1 197 ? -2.591 -6.562 -11.638 1.00 98.44 197 THR A C 1
ATOM 1555 O O . THR A 1 197 ? -3.763 -6.868 -11.839 1.00 98.44 197 THR A O 1
ATOM 1558 N N . ASN A 1 198 ? -1.964 -6.898 -10.510 1.00 98.38 198 ASN A N 1
ATOM 1559 C CA . ASN A 1 198 ? -2.545 -7.713 -9.438 1.00 98.38 198 ASN A CA 1
ATOM 1560 C C . ASN A 1 198 ? -2.825 -6.923 -8.149 1.00 98.38 198 ASN A C 1
ATOM 1562 O O . ASN A 1 198 ? -2.965 -7.524 -7.088 1.00 98.38 198 ASN A O 1
ATOM 1566 N N . LEU A 1 199 ? -2.943 -5.592 -8.232 1.00 98.62 199 LEU A N 1
ATOM 1567 C CA . LEU A 1 199 ? -3.186 -4.725 -7.072 1.00 98.62 199 LEU A CA 1
ATOM 1568 C C . LEU A 1 199 ? -4.416 -5.139 -6.250 1.00 98.62 199 LEU A C 1
ATOM 1570 O O . LEU A 1 199 ? -4.387 -5.063 -5.026 1.00 98.62 199 LEU A O 1
ATOM 1574 N N . LYS A 1 200 ? -5.461 -5.639 -6.916 1.00 98.62 200 LYS A N 1
ATOM 1575 C CA . LYS A 1 200 ? -6.696 -6.088 -6.267 1.00 98.62 200 LYS A CA 1
ATOM 1576 C C . LYS A 1 200 ? -6.455 -7.146 -5.180 1.00 98.62 200 LYS A C 1
ATOM 1578 O O . LYS A 1 200 ? -7.139 -7.139 -4.167 1.00 98.62 200 LYS A O 1
ATOM 1583 N N . VAL A 1 201 ? -5.460 -8.019 -5.360 1.00 98.62 201 VAL A N 1
ATOM 1584 C CA . VAL A 1 201 ? -5.106 -9.042 -4.361 1.00 98.62 201 VAL A CA 1
ATOM 1585 C C . VAL A 1 201 ? -4.615 -8.388 -3.068 1.00 98.62 201 VAL A C 1
ATOM 1587 O O . VAL A 1 201 ? -5.040 -8.784 -1.988 1.00 98.62 201 VAL A O 1
ATOM 1590 N N . LEU A 1 202 ? -3.772 -7.353 -3.173 1.00 98.75 202 LEU A N 1
ATOM 1591 C CA . LEU A 1 202 ? -3.302 -6.588 -2.015 1.00 98.75 202 LEU A CA 1
ATOM 1592 C C . LEU A 1 202 ? -4.470 -5.903 -1.288 1.00 98.75 202 LEU A C 1
ATOM 1594 O O . LEU A 1 202 ? -4.553 -5.959 -0.067 1.00 98.75 202 LEU A O 1
ATOM 1598 N N . GLU A 1 203 ? -5.388 -5.289 -2.034 1.00 98.69 203 GLU A N 1
ATOM 1599 C CA . GLU A 1 203 ? -6.560 -4.614 -1.459 1.00 98.69 203 GLU A CA 1
ATOM 1600 C C . GLU A 1 203 ? -7.487 -5.595 -0.725 1.00 98.69 203 GLU A C 1
ATOM 1602 O O . GLU A 1 203 ? -7.972 -5.300 0.367 1.00 98.69 203 GLU A O 1
ATOM 1607 N N . GLU A 1 204 ? -7.710 -6.784 -1.290 1.00 98.62 204 GLU A N 1
ATOM 1608 C CA . GLU A 1 204 ? -8.536 -7.821 -0.668 1.00 98.62 204 GLU A CA 1
ATOM 1609 C C . GLU A 1 204 ? -7.918 -8.309 0.656 1.00 98.62 204 GLU A C 1
ATOM 1611 O O . GLU A 1 204 ? -8.624 -8.374 1.670 1.00 98.62 204 GLU A O 1
ATOM 1616 N N . VAL A 1 205 ? -6.605 -8.580 0.701 1.00 98.75 205 VAL A N 1
ATOM 1617 C CA . VAL A 1 205 ? -5.951 -9.013 1.953 1.00 98.75 205 VAL A CA 1
ATOM 1618 C C . VAL A 1 205 ? -5.879 -7.903 3.005 1.00 98.75 205 VAL A C 1
ATOM 1620 O O . VAL A 1 205 ? -6.007 -8.187 4.195 1.00 98.75 205 VAL A O 1
ATOM 1623 N N . GLU A 1 206 ? -5.758 -6.636 2.606 1.00 98.75 206 GLU A N 1
ATOM 1624 C CA . GLU A 1 206 ? -5.823 -5.495 3.530 1.00 98.75 206 GLU A CA 1
ATOM 1625 C C . GLU A 1 206 ? -7.201 -5.353 4.179 1.00 98.75 206 GLU A C 1
ATOM 1627 O O . GLU A 1 206 ? -7.299 -5.136 5.389 1.00 98.75 206 GLU A O 1
ATOM 1632 N N . VAL A 1 207 ? -8.275 -5.518 3.401 1.00 98.69 207 VAL A N 1
ATOM 1633 C CA . VAL A 1 207 ? -9.648 -5.510 3.927 1.00 98.69 207 VAL A CA 1
ATOM 1634 C C . VAL A 1 207 ? -9.852 -6.659 4.912 1.00 98.69 207 VAL A C 1
ATOM 1636 O O . VAL A 1 207 ? -10.408 -6.458 5.997 1.00 98.69 207 VAL A O 1
ATOM 1639 N N . LYS A 1 208 ? -9.369 -7.860 4.576 1.00 98.62 208 LYS A N 1
ATOM 1640 C CA . LYS A 1 208 ? -9.425 -9.016 5.477 1.00 98.62 208 LYS A CA 1
ATOM 1641 C C . LYS A 1 208 ? -8.662 -8.756 6.774 1.00 98.62 208 LYS A C 1
ATOM 1643 O O . LYS A 1 208 ? -9.213 -8.989 7.850 1.00 98.62 208 LYS A O 1
ATOM 1648 N N . LEU A 1 209 ? -7.445 -8.221 6.692 1.00 98.69 209 LEU A N 1
ATOM 1649 C CA . LEU A 1 209 ? -6.644 -7.860 7.859 1.00 98.69 209 LEU A CA 1
ATOM 1650 C C . LEU A 1 209 ? -7.353 -6.818 8.738 1.00 98.69 209 LEU A C 1
ATOM 1652 O O . LEU A 1 209 ? -7.382 -6.958 9.960 1.00 98.69 209 LEU A O 1
ATOM 1656 N N . ALA A 1 210 ? -7.962 -5.794 8.136 1.00 98.62 210 ALA A N 1
ATOM 1657 C CA . ALA A 1 210 ? -8.728 -4.788 8.868 1.00 98.62 210 ALA A CA 1
ATOM 1658 C C . ALA A 1 210 ? -9.928 -5.406 9.605 1.00 98.62 210 ALA A C 1
ATOM 1660 O O . ALA A 1 210 ? -10.168 -5.087 10.771 1.00 98.62 210 ALA A O 1
ATOM 1661 N N . SER A 1 211 ? -10.640 -6.338 8.964 1.00 98.50 211 SER A N 1
ATOM 1662 C CA . SER A 1 211 ? -11.732 -7.087 9.595 1.00 98.50 211 SER A CA 1
ATOM 1663 C C . SER A 1 211 ? -11.246 -7.937 10.774 1.00 98.50 211 SER A C 1
ATOM 1665 O O . SER A 1 211 ? -11.897 -7.944 11.817 1.00 98.50 211 SER A O 1
ATOM 1667 N N . LEU A 1 212 ? -10.090 -8.600 10.654 1.00 98.56 212 LEU A N 1
ATOM 1668 C CA . LEU A 1 212 ? -9.493 -9.366 11.754 1.00 98.56 212 LEU A CA 1
ATOM 1669 C C . LEU A 1 212 ? -9.094 -8.465 12.928 1.00 98.56 212 LEU A C 1
ATOM 1671 O O . LEU A 1 212 ? -9.393 -8.795 14.074 1.00 98.56 212 LEU A O 1
ATOM 1675 N N . LYS A 1 213 ? -8.477 -7.305 12.655 1.00 98.31 213 LYS A N 1
ATOM 1676 C CA . LYS A 1 213 ? -8.131 -6.309 13.684 1.00 98.31 213 LYS A CA 1
ATOM 1677 C C . LYS A 1 213 ? -9.388 -5.821 14.422 1.00 98.31 213 LYS A C 1
ATOM 1679 O O . LYS A 1 213 ? -9.379 -5.735 15.649 1.00 98.31 213 LYS A O 1
ATOM 1684 N N . ALA A 1 214 ? -10.478 -5.558 13.699 1.00 98.25 214 ALA A N 1
ATOM 1685 C CA . ALA A 1 214 ? -11.750 -5.146 14.295 1.00 98.25 214 ALA A CA 1
ATOM 1686 C C . ALA A 1 214 ? -12.385 -6.253 15.154 1.00 98.25 214 ALA A C 1
ATOM 1688 O O . ALA A 1 214 ? -12.797 -5.984 16.279 1.00 98.25 214 ALA A O 1
ATOM 1689 N N . ALA A 1 215 ? -12.408 -7.496 14.666 1.00 98.12 215 ALA A N 1
ATOM 1690 C CA . ALA A 1 215 ? -12.955 -8.634 15.406 1.00 98.12 215 ALA A CA 1
ATOM 1691 C C . ALA A 1 215 ? -12.160 -8.930 16.689 1.00 98.12 215 ALA A C 1
ATOM 1693 O O . ALA A 1 215 ? -12.751 -9.162 17.742 1.00 98.12 215 ALA A O 1
ATOM 1694 N N . ALA A 1 216 ? -10.826 -8.868 16.626 1.00 98.00 216 ALA A N 1
ATOM 1695 C CA . ALA A 1 216 ? -9.973 -9.008 17.804 1.00 98.00 216 ALA A CA 1
ATOM 1696 C C . ALA A 1 216 ? -10.238 -7.899 18.832 1.00 98.00 216 ALA A C 1
ATOM 1698 O O . ALA A 1 216 ? -10.336 -8.175 20.028 1.00 98.00 216 ALA A O 1
ATOM 1699 N N . LYS A 1 217 ? -10.416 -6.654 18.371 1.00 97.50 217 LYS A N 1
ATOM 1700 C CA . LYS A 1 217 ? -10.751 -5.538 19.256 1.00 97.50 217 LYS A CA 1
ATOM 1701 C C . LYS A 1 217 ? -12.124 -5.710 19.913 1.00 97.50 217 LYS A C 1
ATOM 1703 O O . LYS A 1 217 ? -12.271 -5.469 21.107 1.00 97.50 217 LYS A O 1
ATOM 1708 N N . GLU A 1 218 ? -13.115 -6.154 19.147 1.00 97.94 218 GLU A N 1
ATOM 1709 C CA . GLU A 1 218 ? -14.456 -6.428 19.661 1.00 97.94 218 GLU A CA 1
ATOM 1710 C C . GLU A 1 218 ? -14.444 -7.539 20.720 1.00 97.94 218 GLU A C 1
ATOM 1712 O O . GLU A 1 218 ? -15.113 -7.412 21.744 1.00 97.94 218 GLU A O 1
ATOM 1717 N N . ALA A 1 219 ? -13.667 -8.603 20.501 1.00 97.94 219 ALA A N 1
ATOM 1718 C CA . ALA A 1 219 ? -13.496 -9.674 21.479 1.00 97.94 219 ALA A CA 1
ATOM 1719 C C . ALA A 1 219 ? -12.890 -9.153 22.795 1.00 97.94 219 ALA A C 1
ATOM 1721 O O . ALA A 1 219 ? -13.441 -9.418 23.859 1.00 97.94 219 ALA A O 1
ATOM 1722 N N . GLU A 1 220 ? -11.834 -8.334 22.728 1.00 97.81 220 GLU A N 1
ATOM 1723 C CA . GLU A 1 220 ? -11.232 -7.696 23.911 1.00 97.81 220 GLU A CA 1
ATOM 1724 C C . GLU A 1 220 ? -12.244 -6.820 24.675 1.00 97.81 220 GLU A C 1
ATOM 1726 O O . GLU A 1 220 ? -12.290 -6.819 25.908 1.00 97.81 220 GLU A O 1
ATOM 1731 N N . ASP A 1 221 ? -13.068 -6.059 23.950 1.00 98.44 221 ASP A N 1
ATOM 1732 C CA . ASP A 1 221 ? -14.083 -5.202 24.560 1.00 98.44 221 ASP A CA 1
ATOM 1733 C C . ASP A 1 221 ? -15.196 -6.027 25.230 1.00 98.44 221 ASP A C 1
ATOM 1735 O O . ASP A 1 221 ? -15.640 -5.675 26.328 1.00 98.44 221 ASP A O 1
ATOM 1739 N N . LYS A 1 222 ? -15.603 -7.152 24.628 1.00 98.38 222 LYS A N 1
ATOM 1740 C CA . LYS A 1 222 ? -16.550 -8.098 25.238 1.00 98.38 222 LYS A CA 1
ATOM 1741 C C . LYS A 1 222 ? -15.978 -8.772 26.480 1.00 98.38 222 LYS A C 1
ATOM 1743 O O . LYS A 1 222 ? -16.699 -8.893 27.464 1.00 98.38 222 LYS A O 1
ATOM 1748 N N . ASP A 1 223 ? -14.700 -9.145 26.486 1.00 98.38 223 ASP A N 1
ATOM 1749 C CA . ASP A 1 223 ? -14.059 -9.755 27.658 1.00 98.38 223 ASP A CA 1
ATOM 1750 C C . ASP A 1 223 ? -14.028 -8.797 28.859 1.00 98.38 223 ASP A C 1
ATOM 1752 O O . ASP A 1 223 ? -14.289 -9.205 29.992 1.00 98.38 223 ASP A O 1
ATOM 1756 N N . LYS A 1 224 ? -13.766 -7.503 28.629 1.00 98.25 224 LYS A N 1
ATOM 1757 C CA . LYS A 1 224 ? -13.819 -6.475 29.687 1.00 98.25 224 LYS A CA 1
ATOM 1758 C C . LYS A 1 224 ? -15.230 -6.267 30.220 1.00 98.25 224 LYS A C 1
ATOM 1760 O O . LYS A 1 224 ? -15.416 -6.194 31.432 1.00 98.25 224 LYS A O 1
ATOM 1765 N N . ALA A 1 225 ? -16.222 -6.205 29.334 1.00 98.62 225 ALA A N 1
ATOM 1766 C CA . ALA A 1 225 ? -17.618 -6.140 29.749 1.00 98.62 225 ALA A CA 1
ATOM 1767 C C . ALA A 1 225 ? -18.009 -7.383 30.560 1.00 98.62 225 ALA A C 1
ATOM 1769 O O . ALA A 1 225 ? -18.617 -7.253 31.620 1.00 98.62 225 ALA A O 1
ATOM 1770 N N . LYS A 1 226 ? -17.569 -8.575 30.131 1.00 98.62 226 LYS A N 1
ATOM 1771 C CA . LYS A 1 226 ? -17.859 -9.837 30.815 1.00 98.62 226 LYS A CA 1
ATOM 1772 C C . LYS A 1 226 ? -17.287 -9.895 32.230 1.00 98.62 226 LYS A C 1
ATOM 1774 O O . LYS A 1 226 ? -17.921 -10.452 33.120 1.00 98.62 226 LYS A O 1
ATOM 1779 N N . GLN A 1 227 ? -16.119 -9.298 32.464 1.00 98.50 227 GLN A N 1
ATOM 1780 C CA . GLN A 1 227 ? -15.573 -9.169 33.818 1.00 98.50 227 GLN A CA 1
ATOM 1781 C C . GLN A 1 227 ? -16.513 -8.377 34.732 1.00 98.50 227 GLN A C 1
ATOM 1783 O O . GLN A 1 227 ? -16.762 -8.809 35.853 1.00 98.50 227 GLN A O 1
ATOM 1788 N N . VAL A 1 228 ? -17.080 -7.268 34.246 1.00 98.75 228 VAL A N 1
ATOM 1789 C CA . VAL A 1 228 ? -18.047 -6.471 35.014 1.00 98.75 228 VAL A CA 1
ATOM 1790 C C . VAL A 1 228 ? -19.369 -7.213 35.184 1.00 98.75 228 VAL A C 1
ATOM 1792 O O . VAL A 1 228 ? -19.894 -7.232 36.292 1.00 98.75 228 VAL A O 1
ATOM 1795 N N . GLU A 1 229 ? -19.870 -7.895 34.149 1.00 98.75 229 GLU A N 1
ATOM 1796 C CA . GLU A 1 229 ? -21.067 -8.737 34.290 1.00 98.75 229 GLU A CA 1
ATOM 1797 C C . GLU A 1 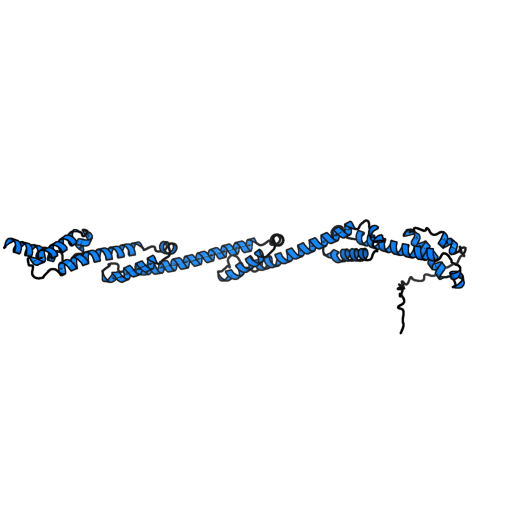229 ? -20.889 -9.778 35.401 1.00 98.75 229 GLU A C 1
ATOM 1799 O O . GLU A 1 229 ? -21.773 -9.923 36.236 1.00 98.75 229 GLU A O 1
ATOM 1804 N N . ASN A 1 230 ? -19.731 -10.447 35.460 1.00 98.69 230 ASN A N 1
ATOM 1805 C CA . ASN A 1 230 ? -19.439 -11.436 36.498 1.00 98.69 230 ASN A CA 1
ATOM 1806 C C . ASN A 1 230 ? -19.368 -10.808 37.902 1.00 98.69 230 ASN A C 1
ATOM 1808 O O . ASN A 1 230 ? -19.752 -11.454 38.877 1.00 98.69 230 ASN A O 1
ATOM 1812 N N . MET A 1 231 ? -18.872 -9.568 38.027 1.00 98.62 231 MET A N 1
ATOM 1813 C CA . MET A 1 231 ? -18.900 -8.835 39.301 1.00 98.62 231 MET A CA 1
ATOM 1814 C C . MET A 1 231 ? -20.337 -8.538 39.733 1.00 98.62 231 MET A C 1
ATOM 1816 O O . MET A 1 231 ? -20.675 -8.750 40.893 1.00 98.62 231 MET A O 1
ATOM 1820 N N . ILE A 1 232 ? -21.185 -8.112 38.793 1.00 98.69 232 ILE A N 1
ATOM 1821 C CA . ILE A 1 232 ? -22.608 -7.856 39.036 1.00 98.69 232 ILE A CA 1
ATOM 1822 C C . ILE A 1 232 ? -23.330 -9.150 39.438 1.00 98.69 232 ILE A C 1
ATOM 1824 O O . ILE A 1 232 ? -24.058 -9.155 40.425 1.00 98.69 232 ILE A O 1
ATOM 1828 N N . ASP A 1 233 ? -23.076 -10.259 38.739 1.00 98.38 233 ASP A N 1
ATOM 1829 C CA . ASP A 1 233 ? -23.658 -11.576 39.044 1.00 98.38 233 ASP A CA 1
ATOM 1830 C C . ASP A 1 233 ? -23.206 -12.126 40.410 1.00 98.38 233 ASP A C 1
ATOM 1832 O O . ASP A 1 233 ? -23.865 -12.996 40.981 1.00 98.38 233 ASP A O 1
ATOM 1836 N N . SER A 1 234 ? -22.082 -11.631 40.938 1.00 98.31 234 SER A N 1
ATOM 1837 C CA . SER A 1 234 ? -21.551 -12.014 42.251 1.00 98.31 234 SER A CA 1
ATOM 1838 C C . SER A 1 234 ? -22.129 -11.190 43.405 1.00 98.31 234 SER A C 1
ATOM 1840 O O . SER A 1 234 ? -21.863 -11.517 44.563 1.00 98.31 234 SER A O 1
ATOM 1842 N N . LEU A 1 235 ? -22.899 -10.131 43.124 1.00 98.12 235 LEU A N 1
ATOM 1843 C CA . LEU A 1 235 ? -23.562 -9.355 44.168 1.00 98.12 235 LEU A CA 1
ATOM 1844 C C . LEU A 1 235 ? -24.646 -10.204 44.858 1.00 98.12 235 LEU A C 1
ATOM 1846 O O . LEU A 1 235 ? -25.348 -10.975 44.194 1.00 98.12 235 LEU A O 1
ATOM 1850 N N . PRO A 1 236 ? -24.828 -10.073 46.184 1.00 97.00 236 PRO A N 1
ATOM 1851 C CA . PRO A 1 236 ? -25.875 -10.801 46.887 1.00 97.00 236 PRO A CA 1
ATOM 1852 C C . PRO A 1 236 ? -27.266 -10.468 46.348 1.00 97.00 236 PRO A C 1
ATOM 1854 O O . PRO A 1 236 ? -27.612 -9.312 46.119 1.00 97.00 236 PRO A O 1
ATOM 1857 N N . SER A 1 237 ? -28.123 -11.484 46.226 1.00 93.31 237 SER A N 1
ATOM 1858 C CA . SER A 1 237 ? -29.514 -11.287 45.793 1.00 93.31 237 SER A CA 1
ATOM 1859 C C . SER A 1 237 ? -30.338 -10.451 46.779 1.00 93.31 237 SER A C 1
ATOM 1861 O O . SER A 1 237 ? -31.369 -9.894 46.411 1.00 93.31 237 SER A O 1
ATOM 1863 N N . LYS A 1 238 ? -29.921 -10.410 48.050 1.00 95.81 238 LYS A N 1
ATOM 1864 C CA . LYS A 1 238 ? -30.479 -9.545 49.087 1.00 95.81 238 LYS A CA 1
ATOM 1865 C C . LYS A 1 238 ? -29.359 -8.648 49.596 1.00 95.81 238 LYS A C 1
ATOM 1867 O O . LYS A 1 238 ? -28.504 -9.127 50.329 1.00 95.81 238 LYS A O 1
ATOM 1872 N N . ILE A 1 239 ? -29.426 -7.381 49.218 1.00 98.00 239 ILE A N 1
ATOM 1873 C CA . ILE A 1 239 ? -28.452 -6.361 49.594 1.00 98.00 239 ILE A CA 1
ATOM 1874 C C . ILE A 1 239 ? -28.636 -5.954 51.059 1.00 98.00 239 ILE A C 1
ATOM 1876 O O . ILE A 1 239 ? -29.769 -5.752 51.514 1.00 98.00 239 ILE A O 1
ATOM 1880 N N . THR A 1 240 ? -27.526 -5.825 51.782 1.00 97.69 240 THR A N 1
ATOM 1881 C CA . THR A 1 240 ? -27.444 -5.213 53.116 1.00 97.69 240 THR A CA 1
ATOM 1882 C C . THR A 1 240 ? -26.390 -4.098 53.141 1.00 97.69 240 THR A C 1
ATOM 1884 O O . THR A 1 240 ? -25.696 -3.867 52.152 1.00 97.69 240 THR A O 1
ATOM 1887 N N . LEU A 1 241 ? -26.266 -3.365 54.254 1.00 97.25 241 LEU A N 1
ATOM 1888 C CA . LEU A 1 241 ? -25.287 -2.271 54.363 1.00 97.25 241 LEU A CA 1
ATOM 1889 C C . LEU A 1 241 ? -23.834 -2.765 54.317 1.00 97.25 241 LEU A C 1
ATOM 1891 O O . LEU A 1 241 ? -22.956 -2.037 53.856 1.00 97.25 241 LEU A O 1
ATOM 1895 N N . GLU A 1 242 ? -23.579 -4.008 54.725 1.00 97.81 242 GLU A N 1
ATOM 1896 C CA . GLU A 1 242 ? -22.269 -4.655 54.617 1.00 97.81 242 GLU A CA 1
ATOM 1897 C C . GLU A 1 242 ? -21.816 -4.825 53.155 1.00 97.81 242 GLU A C 1
ATOM 1899 O O . GLU A 1 242 ? -20.617 -4.854 52.881 1.00 97.81 242 GLU A O 1
ATOM 1904 N N . ASP A 1 243 ? -22.756 -4.866 52.205 1.00 98.44 243 ASP A N 1
ATOM 1905 C CA . ASP A 1 243 ? -22.468 -5.003 50.773 1.00 98.44 243 ASP A CA 1
ATOM 1906 C C . ASP A 1 243 ? -22.124 -3.668 50.097 1.00 98.44 243 ASP A C 1
ATOM 1908 O O . ASP A 1 243 ? -21.741 -3.645 48.926 1.00 98.44 243 ASP A O 1
ATOM 1912 N N . LYS A 1 244 ? -22.230 -2.536 50.808 1.00 98.19 244 LYS A N 1
ATOM 1913 C CA . LYS A 1 244 ? -22.011 -1.198 50.237 1.00 98.19 244 LYS A CA 1
ATOM 1914 C C . LYS A 1 244 ? -20.684 -1.096 49.487 1.00 98.19 244 LYS A C 1
ATOM 1916 O O . LYS A 1 244 ? -20.632 -0.552 48.383 1.00 98.19 244 LYS A O 1
ATOM 1921 N N . GLU A 1 245 ? -19.611 -1.618 50.074 1.00 98.19 245 GLU A N 1
ATOM 1922 C CA . GLU A 1 245 ? -18.281 -1.558 49.468 1.00 98.19 245 GLU A CA 1
ATOM 1923 C C . GLU A 1 245 ? -18.221 -2.351 48.152 1.00 98.19 245 GLU A C 1
ATOM 1925 O O . GLU A 1 245 ? -17.702 -1.846 47.156 1.00 98.19 245 GLU A O 1
ATOM 1930 N N . SER A 1 246 ? -18.807 -3.552 48.106 1.00 98.19 246 SER A N 1
ATOM 1931 C CA . SER A 1 246 ? -18.785 -4.410 46.915 1.00 98.19 246 SER A CA 1
ATOM 1932 C C . SER A 1 246 ? -19.649 -3.850 45.777 1.00 98.19 246 SER A C 1
ATOM 1934 O O . SER A 1 246 ? -19.227 -3.861 44.614 1.00 98.19 246 SER A O 1
ATOM 1936 N N . VAL A 1 247 ? -20.812 -3.274 46.102 1.00 98.69 247 VAL A N 1
ATOM 1937 C CA . VAL A 1 247 ? -21.697 -2.591 45.143 1.00 98.69 247 VAL A CA 1
ATOM 1938 C C . VAL A 1 247 ? -20.996 -1.373 44.538 1.00 98.69 247 VAL A C 1
ATOM 1940 O O . VAL A 1 247 ? -20.939 -1.227 43.314 1.00 98.69 247 VAL A O 1
ATOM 1943 N N . MET A 1 248 ? -20.397 -0.520 45.373 1.00 98.25 248 MET A N 1
ATOM 1944 C CA . MET A 1 248 ? -19.717 0.691 44.905 1.00 98.25 248 MET A CA 1
ATOM 1945 C C . MET A 1 248 ? -18.427 0.388 44.140 1.00 98.25 248 MET A C 1
ATOM 1947 O O . MET A 1 248 ? -18.117 1.075 43.163 1.00 98.25 248 MET A O 1
ATOM 1951 N N . LEU A 1 249 ? -17.701 -0.668 44.516 1.00 98.44 249 LEU A N 1
ATOM 1952 C CA . LEU A 1 249 ? -16.569 -1.163 43.738 1.00 98.44 249 LEU A CA 1
ATOM 1953 C C . LEU A 1 249 ? -17.025 -1.619 42.346 1.00 98.44 249 LEU A C 1
ATOM 1955 O O . LEU A 1 249 ? -16.451 -1.195 41.343 1.00 98.44 249 LEU A O 1
ATOM 1959 N N . THR A 1 250 ? -18.090 -2.418 42.266 1.00 98.75 250 THR A N 1
ATOM 1960 C CA . THR A 1 250 ? -18.658 -2.882 40.988 1.00 98.75 250 THR A CA 1
ATOM 1961 C C . THR A 1 250 ? -19.108 -1.709 40.115 1.00 98.75 250 THR A C 1
ATOM 1963 O O . THR A 1 250 ? -18.797 -1.672 38.923 1.00 98.75 250 THR A O 1
ATOM 1966 N N . LYS A 1 251 ? -19.741 -0.692 40.715 1.00 98.62 251 LYS A N 1
ATOM 1967 C CA . LYS A 1 251 ? -20.081 0.566 40.036 1.00 98.62 251 LYS A CA 1
ATOM 1968 C C . LYS A 1 251 ? -18.852 1.267 39.465 1.00 98.62 251 LYS A C 1
ATOM 1970 O O . LYS A 1 251 ? -18.859 1.641 38.298 1.00 98.62 251 LYS A O 1
ATOM 1975 N N . SER A 1 252 ? -17.788 1.400 40.253 1.00 98.62 252 SER A N 1
ATOM 1976 C CA . SER A 1 252 ? -16.530 2.001 39.797 1.00 98.62 252 SER A CA 1
ATOM 1977 C C . SER A 1 252 ? -15.925 1.237 38.610 1.00 98.62 252 SER A C 1
ATOM 1979 O O . SER A 1 252 ? -15.508 1.842 37.623 1.00 98.62 252 SER A O 1
ATOM 1981 N N . HIS A 1 253 ? -15.935 -0.100 38.648 1.00 98.69 253 HIS A N 1
ATOM 1982 C CA . HIS A 1 253 ? -15.482 -0.927 37.525 1.00 98.69 253 HIS A CA 1
ATOM 1983 C C . HIS A 1 253 ? -16.330 -0.726 36.261 1.00 98.69 253 HIS A C 1
ATOM 1985 O O . HIS A 1 253 ? -15.765 -0.601 35.175 1.00 98.69 253 HIS A O 1
ATOM 1991 N N . TYR A 1 254 ? -17.656 -0.640 36.393 1.00 98.69 254 TYR A N 1
ATOM 1992 C CA . TYR A 1 254 ? -18.552 -0.322 35.279 1.00 98.69 254 TYR A CA 1
ATOM 1993 C C . TYR A 1 254 ? -18.307 1.086 34.713 1.00 98.69 254 TYR A C 1
ATOM 1995 O O . TYR A 1 254 ? -18.224 1.261 33.498 1.00 98.69 254 TYR A O 1
ATOM 2003 N N . ASP A 1 255 ? -18.153 2.094 35.572 1.00 98.50 255 ASP A N 1
ATOM 2004 C CA . ASP A 1 255 ? -17.941 3.485 35.157 1.00 98.50 255 ASP A CA 1
ATOM 2005 C C . ASP A 1 255 ? -16.619 3.669 34.394 1.00 98.50 255 ASP A C 1
ATOM 2007 O O . ASP A 1 255 ? -16.553 4.487 33.474 1.00 98.50 255 ASP A O 1
ATOM 2011 N N . ASN A 1 256 ? -15.603 2.865 34.731 1.00 98.50 256 ASN A N 1
ATOM 2012 C CA . ASN A 1 256 ? -14.308 2.819 34.050 1.00 98.50 256 ASN A CA 1
ATOM 2013 C C . ASN A 1 256 ? -14.345 2.124 32.677 1.00 98.50 256 ASN A C 1
ATOM 2015 O O . ASN A 1 256 ? -13.372 2.220 31.922 1.00 98.50 256 ASN A O 1
ATOM 2019 N N . LEU A 1 257 ? -15.431 1.425 32.329 1.00 98.62 257 LEU A N 1
ATOM 2020 C CA . LEU A 1 257 ? -15.605 0.889 30.981 1.00 98.62 257 LEU A CA 1
ATOM 2021 C C . LEU A 1 257 ? -15.790 2.024 29.968 1.00 98.62 257 LEU A C 1
ATOM 2023 O O . LEU A 1 257 ? -16.413 3.053 30.230 1.00 98.62 257 LEU A O 1
ATOM 2027 N N . THR A 1 258 ? -15.305 1.796 28.752 1.00 98.44 258 THR A N 1
ATOM 2028 C CA . THR A 1 258 ? -15.629 2.666 27.614 1.00 98.44 258 THR A CA 1
ATOM 2029 C C . THR A 1 258 ? -17.098 2.521 27.209 1.00 98.44 258 THR A C 1
ATOM 2031 O O . THR A 1 258 ? -17.726 1.492 27.455 1.00 98.44 258 THR A O 1
ATOM 2034 N N . GLU A 1 259 ? -17.638 3.505 26.489 1.00 98.06 259 GLU A N 1
ATOM 2035 C CA . GLU A 1 259 ? -19.028 3.469 26.006 1.00 98.06 259 GLU A CA 1
ATOM 2036 C C . GLU A 1 259 ? -19.338 2.260 25.106 1.00 98.06 259 GLU A C 1
ATOM 2038 O O . GLU A 1 259 ? -20.447 1.730 25.135 1.00 98.06 259 GLU A O 1
ATOM 2043 N N . THR A 1 260 ? -18.367 1.775 24.325 1.00 97.38 260 THR A N 1
ATOM 2044 C CA . THR A 1 260 ? -18.529 0.538 23.540 1.00 97.38 260 THR A CA 1
ATOM 2045 C C . THR A 1 260 ? -18.611 -0.691 24.442 1.00 97.38 260 THR A C 1
ATOM 2047 O O . THR A 1 260 ? -19.450 -1.554 24.214 1.00 97.38 260 THR A O 1
ATOM 2050 N N . GLN A 1 261 ? -17.781 -0.759 25.485 1.00 98.62 261 GLN A N 1
ATOM 2051 C CA . GLN A 1 261 ? -17.774 -1.875 26.435 1.00 98.62 261 GLN A CA 1
ATOM 2052 C C . GLN A 1 261 ? -19.046 -1.900 27.291 1.00 98.62 261 GLN A C 1
ATOM 2054 O O . GLN A 1 261 ? -19.621 -2.966 27.475 1.00 98.62 261 GLN A O 1
ATOM 2059 N N . LYS A 1 262 ? -19.544 -0.741 27.748 1.00 98.44 262 LYS A N 1
ATOM 2060 C CA . LYS A 1 262 ? -20.802 -0.649 28.513 1.00 98.44 262 LYS A CA 1
ATOM 2061 C C . LYS A 1 262 ? -21.995 -1.230 27.756 1.00 98.44 262 LYS A C 1
ATOM 2063 O O . LYS A 1 262 ? -22.820 -1.902 28.357 1.00 98.44 262 LYS A O 1
ATOM 2068 N N . LYS A 1 263 ? -22.055 -1.058 26.428 1.00 98.06 263 LYS A N 1
ATOM 2069 C CA . LYS A 1 263 ? -23.107 -1.659 25.582 1.00 98.06 263 LYS A CA 1
ATOM 2070 C C . LYS A 1 263 ? -23.116 -3.189 25.598 1.00 98.06 263 LYS A C 1
ATOM 2072 O O . LYS A 1 263 ? -24.131 -3.776 25.239 1.00 98.06 263 LYS A O 1
ATOM 2077 N N . TYR A 1 264 ? -22.003 -3.823 25.968 1.00 98.44 264 TYR A N 1
ATOM 2078 C CA . TYR A 1 264 ? -21.917 -5.275 26.115 1.00 98.44 264 TYR A CA 1
ATOM 2079 C C . TYR A 1 264 ? -22.269 -5.767 27.523 1.00 98.44 264 TYR A C 1
ATOM 2081 O O . TYR A 1 264 ? -22.384 -6.973 27.700 1.00 98.44 264 TYR A O 1
ATOM 2089 N N . VAL A 1 265 ? -22.453 -4.880 28.506 1.00 98.56 265 VAL A N 1
ATOM 2090 C CA . VAL A 1 265 ? -22.898 -5.258 29.855 1.00 98.56 265 VAL A CA 1
ATOM 2091 C C . VAL A 1 265 ? -24.418 -5.386 29.855 1.00 98.56 265 VAL A C 1
ATOM 2093 O O . VAL A 1 265 ? -25.140 -4.390 29.852 1.00 98.56 265 VAL A O 1
ATOM 2096 N N . SER A 1 266 ? -24.915 -6.619 29.845 1.00 98.19 266 SER A N 1
ATOM 2097 C CA . SER A 1 266 ? -26.348 -6.903 29.702 1.00 98.19 266 SER A CA 1
ATOM 2098 C C . SER A 1 266 ? -27.137 -6.858 31.016 1.00 98.19 266 SER A C 1
ATOM 2100 O O . SER A 1 266 ? -28.352 -6.679 30.989 1.00 98.19 266 SER A O 1
ATOM 2102 N N . ASN A 1 267 ? -26.468 -6.986 32.165 1.00 98.25 267 ASN A N 1
ATOM 2103 C CA . ASN A 1 267 ? -27.079 -7.091 33.496 1.00 98.25 267 ASN A CA 1
ATOM 2104 C C . ASN A 1 267 ? -26.958 -5.807 34.343 1.00 98.25 267 ASN A C 1
ATOM 2106 O O . ASN A 1 267 ? -27.104 -5.857 35.563 1.00 98.25 267 ASN A O 1
ATOM 2110 N N . TYR A 1 268 ? -26.722 -4.646 33.721 1.00 98.38 268 TYR A N 1
ATOM 2111 C CA . TYR A 1 268 ? -26.512 -3.376 34.433 1.00 98.38 268 TYR A CA 1
ATOM 2112 C C . TYR A 1 268 ? -27.670 -2.978 35.371 1.00 98.38 268 TYR A C 1
ATOM 2114 O O . TYR A 1 268 ? -27.431 -2.411 36.436 1.00 98.38 268 TYR A O 1
ATOM 2122 N N . ASP A 1 269 ? -28.912 -3.342 35.039 1.00 98.38 269 ASP A N 1
ATOM 2123 C CA . ASP A 1 269 ? -30.082 -3.074 35.887 1.00 98.38 269 ASP A CA 1
ATOM 2124 C C . ASP A 1 269 ? -29.969 -3.711 37.284 1.00 98.38 269 ASP A C 1
ATOM 2126 O O . ASP A 1 269 ? -30.475 -3.162 38.262 1.00 98.38 269 ASP A O 1
ATOM 2130 N N . VAL A 1 270 ? -29.265 -4.843 37.415 1.00 98.56 270 VAL A N 1
ATOM 2131 C CA . VAL A 1 270 ? -29.014 -5.486 38.716 1.00 98.56 270 VAL A CA 1
ATOM 2132 C C . VAL A 1 270 ? -28.142 -4.590 39.595 1.00 98.56 270 VAL A C 1
ATOM 2134 O O . VAL A 1 270 ? -28.454 -4.390 40.768 1.00 98.56 270 VAL A O 1
ATOM 2137 N N . LEU A 1 271 ? -27.094 -3.994 39.022 1.00 98.50 271 LEU A N 1
ATOM 2138 C CA . LEU A 1 271 ? -26.234 -3.046 39.725 1.00 98.50 271 LEU A CA 1
ATOM 2139 C C . LEU A 1 271 ? -26.998 -1.774 40.110 1.00 98.50 271 LEU A C 1
ATOM 2141 O O . LEU A 1 271 ? -26.858 -1.308 41.238 1.00 98.50 271 LEU A O 1
ATOM 2145 N N . LEU A 1 272 ? -27.825 -1.232 39.209 1.00 98.31 272 LEU A N 1
ATOM 2146 C CA . LEU A 1 272 ? -28.667 -0.068 39.512 1.00 98.31 272 LEU A CA 1
ATOM 2147 C C . LEU A 1 272 ? -29.598 -0.335 40.701 1.00 98.31 272 LEU A C 1
ATOM 2149 O O . LEU A 1 272 ? -29.661 0.472 41.627 1.00 98.31 272 LEU A O 1
ATOM 2153 N N . ASN A 1 273 ? -30.267 -1.489 40.714 1.00 98.19 273 ASN A N 1
ATOM 2154 C CA . ASN A 1 273 ? -31.138 -1.885 41.820 1.00 98.19 273 ASN A CA 1
ATOM 2155 C C . ASN A 1 273 ? -30.361 -2.096 43.127 1.00 98.19 273 ASN A C 1
ATOM 2157 O O . ASN A 1 273 ? -30.859 -1.750 44.201 1.00 98.19 273 ASN A O 1
ATOM 2161 N N . ALA A 1 274 ? -29.142 -2.639 43.054 1.00 98.56 274 ALA A N 1
ATOM 2162 C CA . ALA A 1 274 ? -28.288 -2.807 44.224 1.00 98.56 274 ALA A CA 1
ATOM 2163 C C . ALA A 1 274 ? -27.854 -1.456 44.816 1.00 98.56 274 ALA A C 1
ATOM 2165 O O . ALA A 1 274 ? -27.932 -1.276 46.029 1.00 98.56 274 ALA A O 1
ATOM 2166 N N . ILE A 1 275 ? -27.478 -0.489 43.971 1.00 98.44 275 ILE A N 1
ATOM 2167 C CA . ILE A 1 275 ? -27.142 0.881 44.394 1.00 98.44 275 ILE A CA 1
ATOM 2168 C C . ILE A 1 275 ? -28.346 1.541 45.075 1.00 98.44 275 ILE A C 1
ATOM 2170 O O . ILE A 1 275 ? -28.217 2.027 46.194 1.00 98.44 275 ILE A O 1
ATOM 2174 N N . ALA A 1 276 ? -29.528 1.485 44.452 1.00 97.75 276 ALA A N 1
ATOM 2175 C CA . ALA A 1 276 ? -30.749 2.040 45.038 1.00 97.75 276 ALA A CA 1
ATOM 2176 C C . ALA A 1 276 ? -31.099 1.378 46.383 1.00 97.75 276 ALA A C 1
ATOM 2178 O O . ALA A 1 2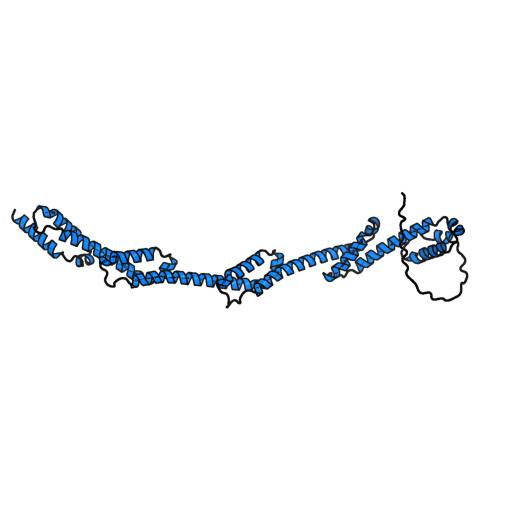76 ? -31.515 2.052 47.323 1.00 97.75 276 ALA A O 1
ATOM 2179 N N . SER A 1 277 ? -30.881 0.064 46.507 1.00 97.81 277 SER A N 1
ATOM 2180 C CA . SER A 1 277 ? -31.094 -0.659 47.766 1.00 97.81 277 SER A CA 1
ATOM 2181 C C . SER A 1 277 ? -30.155 -0.172 48.872 1.00 97.81 277 SER A C 1
ATOM 2183 O O . SER A 1 277 ? -30.608 0.006 49.999 1.00 97.81 277 SER A O 1
ATOM 2185 N N . ILE A 1 278 ? -28.876 0.081 48.562 1.00 98.38 278 ILE A N 1
ATOM 2186 C CA . ILE A 1 278 ? -27.927 0.680 49.513 1.00 98.38 278 ILE A CA 1
ATOM 2187 C C . ILE A 1 278 ? -28.411 2.065 49.952 1.00 98.38 278 ILE A C 1
ATOM 2189 O O . ILE A 1 278 ? -28.517 2.298 51.150 1.00 98.38 278 ILE A O 1
ATOM 2193 N N . GLU A 1 279 ? -28.782 2.947 49.019 1.00 97.56 279 GLU A N 1
ATOM 2194 C CA . GLU A 1 279 ? -29.267 4.300 49.346 1.00 97.56 279 GLU A CA 1
ATOM 2195 C C . GLU A 1 279 ? -30.508 4.264 50.259 1.00 97.56 279 GLU A C 1
ATOM 2197 O O . GLU A 1 279 ? -30.593 5.004 51.241 1.00 97.56 279 GLU A O 1
ATOM 2202 N N . MET A 1 280 ? -31.457 3.362 49.986 1.00 97.75 280 MET A N 1
ATOM 2203 C CA . MET A 1 280 ? -32.637 3.154 50.835 1.00 97.75 280 MET A CA 1
ATOM 2204 C C . MET A 1 280 ? -32.276 2.653 52.235 1.00 97.75 280 MET A C 1
ATOM 2206 O O . MET A 1 280 ? -32.862 3.109 53.219 1.00 97.75 280 MET A O 1
ATOM 2210 N N . LEU A 1 281 ? -31.333 1.715 52.336 1.00 98.12 281 LEU A N 1
ATOM 2211 C CA . LEU A 1 281 ? -30.871 1.191 53.619 1.00 98.12 281 LEU A CA 1
ATOM 2212 C C . LEU A 1 281 ? -30.141 2.262 54.435 1.00 98.12 281 LEU A C 1
ATOM 2214 O O . LEU A 1 281 ? -30.350 2.328 55.640 1.00 98.12 281 LEU A O 1
ATOM 2218 N N . GLU A 1 282 ? -29.340 3.118 53.799 1.00 97.88 282 GLU A N 1
ATOM 2219 C CA . GLU A 1 282 ? -28.638 4.216 54.475 1.00 97.88 282 GLU A CA 1
ATOM 2220 C C . GLU A 1 282 ? -29.604 5.268 55.021 1.00 97.88 282 GLU A C 1
ATOM 2222 O O . GLU A 1 282 ? -29.466 5.687 56.169 1.00 97.88 282 GLU A O 1
ATOM 2227 N N . MET A 1 283 ? -30.624 5.648 54.242 1.00 97.44 283 MET A N 1
ATOM 2228 C CA . MET A 1 283 ? -31.673 6.561 54.712 1.00 97.44 283 MET A CA 1
ATOM 2229 C C . MET A 1 283 ? -32.450 5.980 55.899 1.00 97.44 283 MET A C 1
ATOM 2231 O O . MET A 1 283 ? -32.731 6.691 56.862 1.00 97.44 283 MET A O 1
ATOM 2235 N N . ALA A 1 284 ? -32.781 4.686 55.857 1.00 98.12 284 ALA A N 1
ATOM 2236 C CA . ALA A 1 284 ? -33.431 4.024 56.984 1.00 98.12 284 ALA A CA 1
ATOM 2237 C C . ALA A 1 284 ? -32.518 3.962 58.216 1.00 98.12 284 ALA A C 1
ATOM 2239 O O . ALA A 1 284 ? -32.988 4.202 59.326 1.00 98.12 284 ALA A O 1
ATOM 2240 N N . GLN A 1 285 ? -31.232 3.653 58.023 1.00 98.00 285 GLN A N 1
ATOM 2241 C CA . GLN A 1 285 ? -30.261 3.540 59.109 1.00 98.00 285 GLN A CA 1
ATOM 2242 C C . GLN A 1 285 ? -30.047 4.873 59.820 1.00 98.00 285 GLN A C 1
ATOM 2244 O O . GLN A 1 285 ? -30.032 4.886 61.041 1.00 98.00 285 GLN A O 1
ATOM 2249 N N . ALA A 1 286 ? -29.996 5.991 59.091 1.00 97.69 286 ALA A N 1
ATOM 2250 C CA . ALA A 1 286 ? -29.886 7.315 59.703 1.00 97.69 286 ALA A CA 1
ATOM 2251 C C . ALA A 1 286 ? -31.030 7.603 60.695 1.00 97.69 286 ALA A C 1
ATOM 2253 O O . ALA A 1 286 ? -30.796 8.130 61.778 1.00 97.69 286 ALA A O 1
ATOM 2254 N N . VAL A 1 287 ? -32.266 7.213 60.361 1.00 98.31 287 VAL A N 1
ATOM 2255 C CA . VAL A 1 287 ? -33.414 7.361 61.272 1.00 98.31 287 VAL A CA 1
ATOM 2256 C C . VAL A 1 287 ? -33.372 6.344 62.413 1.00 98.31 287 VAL A C 1
ATOM 2258 O O . VAL A 1 287 ? -33.744 6.680 63.534 1.00 98.31 287 VAL A O 1
ATOM 2261 N N . ILE A 1 288 ? -32.914 5.113 62.158 1.00 98.31 288 ILE A N 1
ATOM 2262 C CA . ILE A 1 288 ? -32.704 4.114 63.217 1.00 98.31 288 ILE A CA 1
ATOM 2263 C C . ILE A 1 288 ? -31.717 4.655 64.253 1.00 98.31 288 ILE A C 1
ATOM 2265 O O . ILE A 1 288 ? -32.045 4.624 65.435 1.00 98.31 288 ILE A O 1
ATOM 2269 N N . ASP A 1 289 ? -30.583 5.199 63.811 1.00 98.06 289 ASP A N 1
ATOM 2270 C CA . ASP A 1 289 ? -29.545 5.756 64.680 1.00 98.06 289 ASP A CA 1
ATOM 2271 C C . ASP A 1 289 ? -30.091 6.933 65.506 1.00 98.06 289 ASP A C 1
ATOM 2273 O O . ASP A 1 289 ? -29.921 6.951 66.721 1.00 98.06 289 ASP A O 1
ATOM 2277 N N . LEU A 1 290 ? -30.852 7.851 64.888 1.00 98.00 290 LEU A N 1
ATOM 2278 C CA . LEU A 1 290 ? -31.522 8.948 65.606 1.00 98.00 290 LEU A CA 1
ATOM 2279 C C . LEU A 1 290 ? -32.460 8.447 66.713 1.00 98.00 290 LEU A C 1
ATOM 2281 O O . LEU A 1 290 ? -32.516 9.035 67.788 1.00 98.00 290 LEU A O 1
ATOM 2285 N N . ILE A 1 291 ? -33.217 7.377 66.454 1.00 98.00 291 ILE A N 1
ATOM 2286 C CA . ILE A 1 291 ? -34.131 6.787 67.442 1.00 98.00 291 ILE A CA 1
ATOM 2287 C C . ILE A 1 291 ? -33.351 6.051 68.542 1.00 98.00 291 ILE A C 1
ATOM 2289 O O . ILE A 1 291 ? -33.746 6.117 69.707 1.00 98.00 291 ILE A O 1
ATOM 2293 N N . ASP A 1 292 ? -32.266 5.358 68.190 1.00 97.38 292 ASP A N 1
ATOM 2294 C CA . ASP A 1 292 ? -31.414 4.627 69.135 1.00 97.38 292 ASP A CA 1
ATOM 2295 C C . ASP A 1 292 ? -30.624 5.576 70.057 1.00 97.38 292 ASP A C 1
ATOM 2297 O O . ASP A 1 292 ? -30.389 5.239 71.220 1.00 97.38 292 ASP A O 1
ATOM 2301 N N . ASP A 1 293 ? -30.282 6.776 69.577 1.00 97.25 293 ASP A N 1
ATOM 2302 C CA . ASP A 1 293 ? -29.612 7.832 70.347 1.00 97.25 293 ASP A CA 1
ATOM 2303 C C . ASP A 1 293 ? -30.546 8.548 71.344 1.00 97.25 293 ASP A C 1
ATOM 2305 O O . ASP A 1 293 ? -30.077 9.265 72.237 1.00 97.25 293 ASP A O 1
ATOM 2309 N N . LEU A 1 294 ? -31.868 8.335 71.255 1.00 96.06 294 LEU A N 1
ATOM 2310 C CA . LEU A 1 294 ? -32.818 8.923 72.200 1.00 96.06 294 LEU A CA 1
ATOM 2311 C C . LEU A 1 294 ? -32.567 8.418 73.630 1.00 96.06 294 LEU A C 1
ATOM 2313 O O . LEU A 1 294 ? -32.369 7.220 73.864 1.00 96.06 294 LEU A O 1
ATOM 2317 N N . PRO A 1 295 ? -32.669 9.295 74.645 1.00 93.69 295 PRO A N 1
ATOM 2318 C CA . PRO A 1 295 ? -32.331 8.924 76.009 1.00 93.69 295 PRO A CA 1
ATOM 2319 C C . PRO A 1 295 ? -33.244 7.813 76.538 1.00 93.69 295 PRO A C 1
ATOM 2321 O O . PRO A 1 295 ? -34.471 7.850 76.397 1.00 93.69 295 PRO A O 1
ATOM 2324 N N . GLU A 1 296 ? -32.655 6.829 77.229 1.00 91.19 296 GLU A N 1
ATOM 2325 C CA . GLU A 1 296 ? -33.395 5.703 77.816 1.00 91.19 296 GLU A CA 1
ATOM 2326 C C . GLU A 1 296 ? -34.510 6.190 78.760 1.00 91.19 296 GLU A C 1
ATOM 2328 O O . GLU A 1 296 ? -35.622 5.662 78.735 1.00 91.19 296 GLU A O 1
ATOM 2333 N N . LYS A 1 297 ? -34.248 7.262 79.516 1.00 92.31 297 LYS A N 1
ATOM 2334 C CA . LYS A 1 297 ? -35.244 7.967 80.324 1.00 92.31 297 LYS A CA 1
ATOM 2335 C C . LYS A 1 297 ? -35.617 9.290 79.664 1.00 92.31 297 LYS A C 1
ATOM 2337 O O . LYS A 1 297 ? -34.800 10.206 79.633 1.00 92.31 297 LYS A O 1
ATOM 2342 N N . VAL A 1 298 ? -36.868 9.414 79.234 1.00 94.56 298 VAL A N 1
ATOM 2343 C CA . VAL A 1 298 ? -37.380 10.657 78.649 1.00 94.56 298 VAL A CA 1
ATOM 2344 C C . VAL A 1 298 ? -37.491 11.749 79.715 1.00 94.56 298 VAL A C 1
ATOM 2346 O O . VAL A 1 298 ? -38.052 11.537 80.795 1.00 94.56 298 VAL A O 1
ATOM 2349 N N . THR A 1 299 ? -36.957 12.929 79.406 1.00 93.94 299 THR A N 1
ATOM 2350 C CA . THR A 1 299 ? -37.176 14.170 80.160 1.00 93.94 299 THR A CA 1
ATOM 2351 C C . THR A 1 299 ? -37.553 15.301 79.190 1.00 93.94 299 THR A C 1
ATOM 2353 O O . THR A 1 299 ? -37.639 15.068 77.987 1.00 93.94 299 THR A O 1
ATOM 2356 N N . LEU A 1 300 ? -37.877 16.500 79.691 1.00 91.50 300 LEU A N 1
ATOM 2357 C CA . LEU A 1 300 ? -38.302 17.623 78.839 1.00 91.50 300 LEU A CA 1
ATOM 2358 C C . LEU A 1 300 ? -37.202 18.106 77.879 1.00 91.50 300 LEU A C 1
ATOM 2360 O O . LEU A 1 300 ? -37.521 18.689 76.853 1.00 91.50 300 LEU A O 1
ATOM 2364 N N . ASP A 1 301 ? -35.932 17.875 78.212 1.00 93.19 301 ASP A N 1
ATOM 2365 C CA . ASP A 1 301 ? -34.786 18.205 77.356 1.00 93.19 301 ASP A CA 1
ATOM 2366 C C . ASP A 1 301 ? -34.701 17.344 76.086 1.00 93.19 301 ASP A C 1
ATOM 2368 O O . ASP A 1 301 ? -34.190 17.817 75.081 1.00 93.19 301 ASP A O 1
ATOM 2372 N N . ALA A 1 302 ? -35.272 16.137 76.099 1.00 95.62 302 ALA A N 1
ATOM 2373 C CA . ALA A 1 302 ? -35.317 15.229 74.952 1.00 95.62 302 ALA A CA 1
ATOM 2374 C C . ALA A 1 302 ? -36.377 15.611 73.898 1.00 95.62 302 ALA A C 1
ATOM 2376 O O . ALA A 1 302 ? -36.561 14.887 72.922 1.00 95.62 302 ALA A O 1
ATOM 2377 N N . GLU A 1 303 ? -37.140 16.691 74.114 1.00 95.56 303 GLU A N 1
ATOM 2378 C CA . GLU A 1 303 ? -38.223 17.100 73.213 1.00 95.56 303 GLU A CA 1
ATOM 2379 C C . GLU A 1 303 ? -37.734 17.371 71.790 1.00 95.56 303 GLU A C 1
ATOM 2381 O O . GLU A 1 303 ? -38.367 16.906 70.840 1.00 95.56 303 GLU A O 1
ATOM 2386 N N . ASP A 1 304 ? -36.635 18.112 71.654 1.00 96.81 304 ASP A N 1
ATOM 2387 C CA . ASP A 1 304 ? -36.106 18.494 70.348 1.00 96.81 304 ASP A CA 1
ATOM 2388 C C . ASP A 1 304 ? -35.564 17.266 69.598 1.00 96.81 304 ASP A C 1
ATOM 2390 O O . ASP A 1 304 ? -35.917 17.081 68.436 1.00 96.81 304 ASP A O 1
ATOM 2394 N N . ASP A 1 305 ? -34.841 16.367 70.277 1.00 97.25 305 ASP A N 1
ATOM 2395 C CA . ASP A 1 305 ? -34.307 15.131 69.681 1.00 97.25 305 ASP A CA 1
ATOM 2396 C C . ASP A 1 305 ? -35.431 14.173 69.230 1.00 97.25 305 ASP A C 1
ATOM 2398 O O . ASP A 1 305 ? -35.393 13.611 68.135 1.00 97.25 305 ASP A O 1
ATOM 2402 N N . ILE A 1 306 ? -36.486 14.008 70.045 1.00 97.56 306 ILE A N 1
ATOM 2403 C CA . ILE A 1 306 ? -37.661 13.189 69.685 1.00 97.56 306 ILE A CA 1
ATOM 2404 C C . ILE A 1 306 ? -38.366 13.782 68.463 1.00 97.56 306 ILE A C 1
ATOM 2406 O O . ILE A 1 306 ? -38.801 13.051 67.567 1.00 97.56 306 ILE A O 1
ATOM 2410 N N . LYS A 1 307 ? -38.497 15.110 68.426 1.00 97.44 307 LYS A N 1
ATOM 2411 C CA . LYS A 1 307 ? -39.107 15.810 67.302 1.00 97.44 307 LYS A CA 1
ATOM 2412 C C . LYS A 1 307 ? -38.257 15.670 66.036 1.00 97.44 307 LYS A C 1
ATOM 2414 O O . LYS A 1 307 ? -38.829 15.403 64.985 1.00 97.44 307 LYS A O 1
ATOM 2419 N N . GLU A 1 308 ? -36.936 15.789 66.135 1.00 97.75 308 GLU A N 1
ATOM 2420 C CA . GLU A 1 308 ? -36.004 15.578 65.021 1.00 97.75 308 GLU A CA 1
ATOM 2421 C C . GLU A 1 308 ? -36.127 14.157 64.458 1.00 97.75 308 GLU A C 1
ATOM 2423 O O . GLU A 1 308 ? -36.345 13.989 63.258 1.00 97.75 308 GLU A O 1
ATOM 2428 N N . ALA A 1 309 ? -36.100 13.131 65.316 1.00 98.00 309 ALA A N 1
ATOM 2429 C CA . ALA A 1 309 ? -36.276 11.740 64.897 1.00 98.00 309 ALA A CA 1
ATOM 2430 C C . ALA A 1 309 ? -37.635 11.504 64.205 1.00 98.00 309 ALA A C 1
ATOM 2432 O O . ALA A 1 309 ? -37.716 10.784 63.205 1.00 98.00 309 ALA A O 1
ATOM 2433 N N . ARG A 1 310 ? -38.711 12.136 64.699 1.00 98.38 310 ARG A N 1
ATOM 2434 C CA . ARG A 1 310 ? -40.039 12.096 64.067 1.00 98.38 310 ARG A CA 1
ATOM 2435 C C . ARG A 1 310 ? -40.051 12.781 62.706 1.00 98.38 310 ARG A C 1
ATOM 2437 O O . ARG A 1 310 ? -40.574 12.204 61.757 1.00 98.38 310 ARG A O 1
ATOM 2444 N N . GLU A 1 311 ? -39.517 13.992 62.605 1.00 98.12 311 GLU A N 1
ATOM 2445 C CA . GLU A 1 311 ? -39.462 14.737 61.345 1.00 98.12 311 GLU A CA 1
ATOM 2446 C C . GLU A 1 311 ? -38.657 13.956 60.297 1.00 98.12 311 GLU A C 1
ATOM 2448 O O . GLU A 1 311 ? -39.175 13.702 59.208 1.00 98.12 311 GLU A O 1
ATOM 2453 N N . ALA A 1 312 ? -37.479 13.444 60.666 1.00 98.12 312 ALA A N 1
ATOM 2454 C CA . ALA A 1 312 ? -36.656 12.604 59.800 1.00 98.12 312 ALA A CA 1
ATOM 2455 C C . ALA A 1 312 ? -37.386 11.323 59.357 1.00 98.12 312 ALA A C 1
ATOM 2457 O O . ALA A 1 312 ? -37.334 10.957 5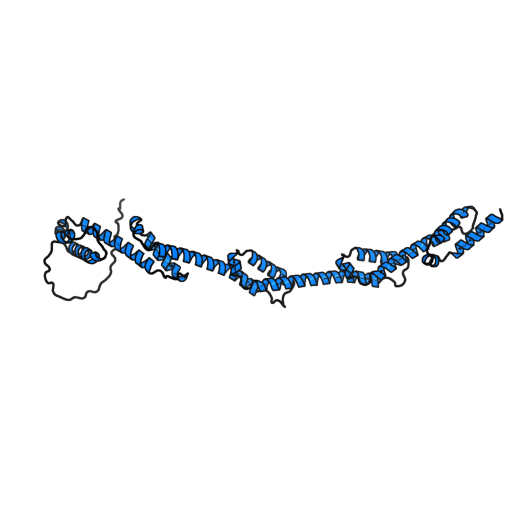8.183 1.00 98.12 312 ALA A O 1
ATOM 2458 N N . TYR A 1 313 ? -38.118 10.655 60.260 1.00 98.25 313 TYR A N 1
ATOM 2459 C CA . TYR A 1 313 ? -38.938 9.495 59.900 1.00 98.25 313 TYR A CA 1
ATOM 2460 C C . TYR A 1 313 ? -40.051 9.855 58.909 1.00 98.25 313 TYR A C 1
ATOM 2462 O O . TYR A 1 313 ? -40.301 9.096 57.973 1.00 98.25 313 TYR A O 1
ATOM 2470 N N . GLU A 1 314 ? -40.741 10.983 59.092 1.00 97.94 314 GLU A N 1
ATOM 2471 C CA . GLU A 1 314 ? -41.856 11.367 58.220 1.00 97.94 314 GLU A CA 1
ATOM 2472 C C . GLU A 1 314 ? -41.420 11.772 56.809 1.00 97.94 314 GLU A C 1
ATOM 2474 O O . GLU A 1 314 ? -42.192 11.565 55.868 1.00 97.94 314 GLU A O 1
ATOM 2479 N N . GLU A 1 315 ? -40.193 12.274 56.652 1.00 97.81 315 GLU A N 1
ATOM 2480 C CA . GLU A 1 315 ? -39.583 12.578 55.353 1.00 97.81 315 GLU A CA 1
ATOM 2481 C C . GLU A 1 315 ? -39.277 11.325 54.517 1.00 97.81 315 GLU A C 1
ATOM 2483 O O . GLU A 1 315 ? -39.194 11.401 53.287 1.00 97.81 315 GLU A O 1
ATOM 2488 N N . LEU A 1 316 ? -39.150 10.156 55.156 1.00 97.94 316 LEU A N 1
ATOM 2489 C CA . LEU A 1 316 ? -38.911 8.898 54.456 1.00 97.94 316 LEU A CA 1
ATOM 2490 C C . LEU A 1 316 ? -40.110 8.485 53.591 1.00 97.94 316 LEU A C 1
ATOM 2492 O O . LEU A 1 316 ? -41.277 8.631 53.962 1.00 97.94 316 LEU A O 1
ATOM 2496 N N . SER A 1 317 ? -39.821 7.853 52.451 1.00 97.56 317 SER A N 1
ATOM 2497 C CA . SER A 1 317 ? -40.857 7.204 51.646 1.00 97.56 317 SER A CA 1
ATOM 2498 C C . SER A 1 317 ? -41.446 5.986 52.371 1.00 97.56 317 SER A C 1
ATOM 2500 O O . SER A 1 317 ? -40.793 5.357 53.205 1.00 97.56 317 SER A O 1
ATOM 2502 N N . GLU A 1 318 ? -42.664 5.581 52.002 1.00 97.12 318 GLU A N 1
ATOM 2503 C CA . GLU A 1 318 ? -43.343 4.414 52.596 1.00 97.12 318 GLU A CA 1
ATOM 2504 C C . GLU A 1 318 ? -42.562 3.098 52.453 1.00 97.12 318 GLU A C 1
ATOM 2506 O O . GLU A 1 318 ? -42.741 2.161 53.235 1.00 97.12 318 GLU A O 1
ATOM 2511 N N . GLU A 1 319 ? -41.702 2.992 51.443 1.00 95.81 319 GLU A N 1
ATOM 2512 C CA . GLU A 1 319 ? -40.835 1.830 51.265 1.00 95.81 319 GLU A CA 1
ATOM 2513 C C . GLU A 1 319 ? -39.678 1.839 52.266 1.00 95.81 319 GLU A C 1
ATOM 2515 O O . GLU A 1 319 ? -39.389 0.802 52.863 1.00 95.81 319 GLU A O 1
ATOM 2520 N N . ILE A 1 320 ? -39.079 3.009 52.512 1.00 97.94 320 ILE A N 1
ATOM 2521 C CA . ILE A 1 320 ? -37.964 3.174 53.451 1.00 97.94 320 ILE A CA 1
ATOM 2522 C C . ILE A 1 320 ? -38.461 3.114 54.903 1.00 97.94 320 ILE A C 1
ATOM 2524 O O . ILE A 1 320 ? -37.831 2.462 55.732 1.00 97.94 320 ILE A O 1
ATOM 2528 N N . LYS A 1 321 ? -39.643 3.666 55.215 1.00 97.81 321 LYS A N 1
ATOM 2529 C CA . LYS A 1 321 ? -40.273 3.562 56.549 1.00 97.81 321 LYS A CA 1
ATOM 2530 C C . LYS A 1 321 ? -40.386 2.111 57.038 1.00 97.81 321 LYS A C 1
ATOM 2532 O O . LYS A 1 321 ? -40.140 1.828 58.205 1.00 97.81 321 LYS A O 1
ATOM 2537 N N . LYS A 1 322 ? -40.666 1.149 56.145 1.00 96.81 322 LYS A N 1
ATOM 2538 C CA . LYS A 1 322 ? -40.722 -0.298 56.474 1.00 96.81 322 LYS A CA 1
ATOM 2539 C C . LYS A 1 322 ? -39.367 -0.891 56.879 1.00 96.81 322 LYS A C 1
ATOM 2541 O O . LYS A 1 322 ? -39.313 -1.988 57.456 1.00 96.81 322 LYS A O 1
ATOM 2546 N N . LEU A 1 323 ? -38.269 -0.228 56.529 1.00 97.12 323 LEU A N 1
ATOM 2547 C CA . LEU A 1 323 ? -36.914 -0.638 56.879 1.00 97.12 323 LEU A CA 1
ATOM 2548 C C . LEU A 1 323 ? -36.521 -0.161 58.285 1.00 97.12 323 LEU A C 1
ATOM 2550 O O . LEU A 1 323 ? -35.746 -0.865 58.924 1.00 97.12 323 LEU A O 1
ATOM 2554 N N . VAL A 1 324 ? -37.123 0.915 58.807 1.00 97.88 324 VAL A N 1
ATOM 2555 C CA . VAL A 1 324 ? -36.906 1.418 60.177 1.00 97.88 324 VAL A CA 1
ATOM 2556 C C . VAL A 1 324 ? -37.495 0.439 61.202 1.00 97.88 324 VAL A C 1
ATOM 2558 O O . VAL A 1 324 ? -38.711 0.323 61.357 1.00 97.88 324 VAL A O 1
ATOM 2561 N N . LYS A 1 325 ? -36.641 -0.331 61.888 1.00 95.81 325 LYS A N 1
ATOM 2562 C CA . LYS A 1 325 ? -37.087 -1.449 62.749 1.00 95.81 325 LYS A CA 1
ATOM 2563 C C . LYS A 1 325 ? -37.467 -1.041 64.170 1.00 95.81 325 LYS A C 1
ATOM 2565 O O . LYS A 1 325 ? -38.283 -1.726 64.785 1.00 95.81 325 LYS A O 1
ATOM 2570 N N . ASN A 1 326 ? -36.928 0.069 64.657 1.00 97.50 326 ASN A N 1
ATOM 2571 C CA . ASN A 1 326 ? -37.129 0.611 66.002 1.00 97.50 326 ASN A CA 1
ATOM 2572 C C . ASN A 1 326 ? -38.198 1.722 66.055 1.00 97.50 326 ASN A C 1
ATOM 2574 O O . ASN A 1 326 ? -38.341 2.397 67.067 1.00 97.50 326 ASN A O 1
ATOM 2578 N N . TYR A 1 327 ? -39.023 1.881 65.013 1.00 97.69 327 TYR A N 1
ATOM 2579 C CA . TYR A 1 327 ? -40.089 2.894 64.976 1.00 97.69 327 TYR A CA 1
ATOM 2580 C C . TYR A 1 327 ? -41.015 2.872 66.209 1.00 97.69 327 TYR A C 1
ATOM 2582 O O . TYR A 1 327 ? -41.441 3.909 66.712 1.00 97.69 327 TYR A O 1
ATOM 2590 N N . ASN A 1 328 ? -41.321 1.682 66.731 1.00 97.44 328 ASN A N 1
ATOM 2591 C CA . ASN A 1 328 ? -42.161 1.553 67.923 1.00 97.44 328 ASN A CA 1
ATOM 2592 C C . ASN A 1 328 ? -41.515 2.152 69.178 1.00 97.44 328 ASN A C 1
ATOM 2594 O O . ASN A 1 328 ? -42.233 2.496 70.115 1.00 97.44 328 ASN A O 1
ATOM 2598 N N . ASP A 1 329 ? -40.189 2.246 69.227 1.00 97.62 329 ASP A N 1
ATOM 2599 C CA . ASP A 1 329 ? -39.491 2.847 70.355 1.00 97.62 329 ASP A CA 1
ATOM 2600 C C . ASP A 1 329 ? -39.619 4.370 70.309 1.00 97.62 329 ASP A C 1
ATOM 2602 O O . ASP A 1 329 ? -39.978 4.949 71.332 1.00 97.62 329 ASP A O 1
ATOM 2606 N N . LEU A 1 330 ? -39.528 4.995 69.128 1.00 97.75 330 LEU A N 1
ATOM 2607 C CA . LEU A 1 330 ? -39.874 6.412 68.941 1.00 97.75 330 LEU A CA 1
ATOM 2608 C C . LEU A 1 330 ? -41.283 6.731 69.466 1.00 97.75 330 LEU A C 1
ATOM 2610 O O . LEU A 1 330 ? -41.454 7.649 70.265 1.00 97.75 330 LEU A O 1
ATOM 2614 N N . VAL A 1 331 ? -42.283 5.921 69.099 1.00 97.62 331 VAL A N 1
ATOM 2615 C CA . VAL A 1 331 ? -43.673 6.114 69.559 1.00 97.62 331 VAL A CA 1
ATOM 2616 C C . VAL A 1 331 ? -43.780 6.054 71.088 1.00 97.62 331 VAL A C 1
ATOM 2618 O O . VAL A 1 331 ? -44.451 6.886 71.698 1.00 97.62 331 VAL A O 1
ATOM 2621 N N . LYS A 1 332 ? -43.096 5.107 71.744 1.00 97.06 332 LYS A N 1
ATOM 2622 C CA . LYS A 1 332 ? -43.084 5.038 73.217 1.00 97.06 332 LYS A CA 1
ATOM 2623 C C . LYS A 1 332 ? -42.449 6.283 73.834 1.00 97.06 332 LYS A C 1
ATOM 2625 O O . LYS A 1 332 ? -42.971 6.793 74.824 1.00 97.06 332 LYS A O 1
ATOM 2630 N N . LYS A 1 333 ? -41.346 6.779 73.260 1.00 97.19 333 LYS A N 1
ATOM 2631 C CA . LYS A 1 333 ? -40.662 7.991 73.738 1.00 97.19 333 LYS A CA 1
ATOM 2632 C C . LYS A 1 333 ? -41.566 9.219 73.639 1.00 97.19 333 LYS A C 1
ATOM 2634 O O . LYS A 1 333 ? -41.648 9.998 74.588 1.00 97.19 333 LYS A O 1
ATOM 2639 N N . GLU A 1 334 ? -42.317 9.348 72.549 1.00 96.88 334 GLU A N 1
ATOM 2640 C CA . GLU A 1 334 ? -43.314 10.410 72.370 1.00 96.88 334 GLU A CA 1
ATOM 2641 C C . GLU A 1 334 ? -44.444 10.334 73.407 1.00 96.88 334 GLU A C 1
ATOM 2643 O O . GLU A 1 334 ? -44.831 11.351 73.988 1.00 96.88 334 GLU A O 1
ATOM 2648 N N . GLU A 1 335 ? -44.959 9.132 73.689 1.00 96.19 335 GLU A N 1
ATOM 2649 C CA . GLU A 1 335 ? -45.986 8.928 74.716 1.00 96.19 335 GLU A CA 1
ATOM 2650 C C . GLU A 1 335 ? -45.484 9.266 76.128 1.00 96.19 335 GLU A C 1
ATOM 2652 O O . GLU A 1 335 ? -46.220 9.847 76.933 1.00 96.19 335 GLU A O 1
ATOM 2657 N N . GLU A 1 336 ? -44.246 8.891 76.455 1.00 95.75 336 GLU A N 1
ATOM 2658 C CA . GLU A 1 336 ? -43.598 9.238 77.722 1.00 95.75 336 GLU A CA 1
ATOM 2659 C C . GLU A 1 336 ? -43.439 10.756 77.868 1.00 95.75 336 GLU A C 1
ATOM 2661 O O . GLU A 1 336 ? -43.832 11.313 78.898 1.00 95.75 336 GLU A O 1
ATOM 2666 N N . LEU A 1 337 ? -42.963 11.441 76.822 1.00 95.31 337 LEU A N 1
ATOM 2667 C CA . LEU A 1 337 ? -42.841 12.900 76.803 1.00 95.31 337 LEU A CA 1
ATOM 2668 C C . LEU A 1 337 ? -44.204 13.584 76.988 1.00 95.31 337 LEU A C 1
ATOM 2670 O O . LEU A 1 337 ? -44.333 14.517 77.785 1.00 95.31 337 LEU A O 1
ATOM 2674 N N . ALA A 1 338 ? -45.243 13.101 76.301 1.00 94.94 338 ALA A N 1
ATOM 2675 C CA . ALA A 1 338 ? -46.597 13.639 76.413 1.00 94.94 338 ALA A CA 1
ATOM 2676 C C . ALA A 1 338 ? -47.160 13.512 77.840 1.00 94.94 338 ALA A C 1
ATOM 2678 O O . ALA A 1 338 ? -47.793 14.445 78.340 1.00 94.94 338 ALA A O 1
ATOM 2679 N N . LYS A 1 339 ? -46.894 12.392 78.530 1.00 94.25 339 LYS A N 1
ATOM 2680 C CA . LYS A 1 339 ? -47.278 12.207 79.942 1.00 94.25 339 LYS A CA 1
ATOM 2681 C C . LYS A 1 339 ? -46.570 13.203 80.856 1.00 94.25 339 LYS A C 1
ATOM 2683 O O . LYS A 1 339 ? -47.225 13.778 81.720 1.00 94.25 339 LYS A O 1
ATOM 2688 N N . ILE A 1 340 ? -45.271 13.429 80.654 1.00 92.38 340 ILE A N 1
ATOM 2689 C CA . ILE A 1 340 ? -44.487 14.397 81.440 1.00 92.38 340 ILE A CA 1
ATOM 2690 C C . ILE A 1 340 ? -45.036 15.815 81.240 1.00 92.38 340 ILE A C 1
ATOM 2692 O O . ILE A 1 340 ? -45.236 16.542 82.211 1.00 92.38 340 ILE A O 1
ATOM 2696 N N . LYS A 1 341 ? -45.352 16.194 79.997 1.00 90.00 341 LYS A N 1
ATOM 2697 C CA . LYS A 1 341 ? -45.948 17.501 79.678 1.00 90.00 341 LYS A CA 1
ATOM 2698 C C . LYS A 1 341 ? -47.355 17.691 80.239 1.00 90.00 341 LYS A C 1
ATOM 2700 O O . LYS A 1 341 ? -47.716 18.811 80.563 1.00 90.00 341 LYS A O 1
ATOM 2705 N N . GLY A 1 342 ? -48.147 16.624 80.350 1.00 82.38 342 GLY A N 1
ATOM 2706 C CA . GLY A 1 342 ? -49.493 16.676 80.929 1.00 82.38 342 GLY A CA 1
ATOM 2707 C C . GLY A 1 342 ? -49.535 16.687 82.463 1.00 82.38 342 GLY A C 1
ATOM 2708 O O . GLY A 1 342 ? -50.607 16.882 83.031 1.00 82.38 342 GLY A O 1
ATOM 2709 N N . GLN A 1 343 ? -48.404 16.433 83.131 1.00 67.94 343 GLN A N 1
ATOM 2710 C CA . GLN A 1 343 ? -48.270 16.426 84.595 1.00 67.94 343 GLN A CA 1
ATOM 2711 C C . GLN A 1 343 ? -47.657 17.718 85.169 1.00 67.94 343 GLN A C 1
ATOM 2713 O O . GLN A 1 343 ? -47.717 17.905 86.386 1.00 67.94 343 GLN A O 1
ATOM 2718 N N . ASN A 1 344 ? -47.097 18.583 84.317 1.00 52.84 344 ASN A N 1
ATOM 2719 C CA . ASN A 1 344 ? -46.544 19.901 84.659 1.00 52.84 344 ASN A CA 1
ATOM 2720 C C . ASN A 1 344 ? -47.500 21.033 84.266 1.00 52.84 344 ASN A C 1
ATOM 2722 O O . ASN A 1 344 ? -47.429 22.099 84.916 1.00 52.84 344 ASN A O 1
#

pLDDT: mean 91.46, std 17.81, range [27.0, 98.81]

Secondary structure (DSSP, 8-state):
-------------------------------HHHHHHHS-SS--GGGHHHHHHHHHHHHTS-HHHHTT-TTHHHHHHHHHHHHHHHHHHHHHHHHHTS-SS--GGGHHHHHHHHHHHHHS-HHHHTT-TTHHHHHHHHHHHHHHHHHHHHHHHHHHHHHHHHTSPPTTT--STTHHHHHHHHHHHHHS-HHHHTT-TTHHHHHHHHHHHHHHHHHHHHHHHHHHHHHHHHHHHTS-SS--GGGHHHHHHHHHHHHTS-HHHHTT-TTHHHHHHHHHHHHHHHHHHHHHHHHHTS-SS--GGGHHHHHHHHHHHHHS-HHHHTT-TTHHHHHHHHHHHHHHHHH-

Foldseek 3Di:
DDDDDDDDDDDDDDDDDDDDDDDPDDDPPPPLLVLLVPDDLDDALVCVVSLVVSVVVLVPDDPVSVVVNPNVVSSVVVVVNNVLNVLLVVLLVLLVPQDPDADLVCVVSLVVSVVSLVPHDPVSNVVNPSVVSSVVNVVVNVVNVVLVVLLVLLVVLLVLLVPQDDLVPQDLVCVVSLVVSVVSLVPRDPSSNVNNPPVVSSVSNVVSNVVNVVVVVLVVLLVLLVVLLVLLVPQDPDADLVCVVSLVVSVVSLVPRDPSSNVNNPPVVSSVVNNVNNVLNVLLVVLLVLLVPQDPQADLVSVVSLVVSVVSLVPDDPVSNVNNPCVVSSVVSVVNNVVNVVVD